Protein AF-A0A3Q7YPG0-F1 (afdb_monomer_lite)

pLDDT: mean 88.05, std 8.84, range [48.97, 96.81]

Sequence (215 aa):
DDCLDSYCMDADVFILVLNAESTVSRVERQFFKDVASKLSRPNLFILNNRWDKASSMEPEMEQKVKDQHMERCVNLLVDELGVYSTAQEAWERIYHVSALEALHIRNGHIKNPSAQTKERYQEFLRFENDFLNCLAVSALKTKFGPHLLSAQKILNQLKSTLISPFIEKVSRLIDENKERRANLNAEIEEWELEMQDEREDLQYCFEELTEMTQR

InterPro domains:
  IPR027094 Mitofusin family [PTHR10465] (4-211)
  IPR027417 P-loop containing nucleoside triphosphate hydrolase [G3DSA:3.40.50.300] (1-143)
  IPR027417 P-loop containing nucleoside triphosphate hydrolase [SSF52540] (5-105)
  IPR030381 Dynamin-type guanine nucleotide-binding (G) domain [PS51718] (1-165)

Foldseek 3Di:
DVCCVPPPPPDQEEEAEAALVDDDDPVSLVVLLVVLVVDPQHHYAYENEPLVVLVVDDPVSSVVSVVVNLVNQLCSCCVSRNNDPDSVVSSLRYFYAYPPLLVCVVVVVCVDDDPVSVVRNVSVVSNVVVVVVSSVVSCCCPPCVVVVVVVVVVVVCCCVPPVVVVVVVVVVVVVVVVVVVVVVVVVVVVVVVVVVVVVVVVVVVVVVVVVVVVD

Radius of gyration: 41.88 Å; chains: 1; bounding box: 76×60×127 Å

Structure (mmCIF, N/CA/C/O backbone):
data_AF-A0A3Q7YPG0-F1
#
_entry.id   AF-A0A3Q7YPG0-F1
#
loop_
_atom_site.group_PDB
_atom_site.id
_atom_site.type_symbol
_atom_site.label_atom_id
_atom_site.label_alt_id
_atom_site.label_comp_id
_atom_site.label_asym_id
_atom_site.label_entity_id
_atom_site.label_seq_id
_atom_site.pdbx_PDB_ins_code
_atom_site.Cartn_x
_atom_site.Cartn_y
_atom_site.Cartn_z
_atom_site.occupancy
_atom_site.B_iso_or_equiv
_atom_site.auth_seq_id
_atom_site.auth_comp_id
_atom_site.auth_asym_id
_atom_site.auth_atom_id
_atom_site.pdbx_PDB_model_num
ATOM 1 N N . ASP A 1 1 ? -1.726 -23.701 -16.038 1.00 50.59 1 ASP A N 1
ATOM 2 C CA . ASP A 1 1 ? -2.657 -23.225 -14.997 1.00 50.59 1 ASP A CA 1
ATOM 3 C C . ASP A 1 1 ? -2.150 -23.456 -13.573 1.00 50.59 1 ASP A C 1
ATOM 5 O O . ASP A 1 1 ? -2.204 -22.518 -12.792 1.00 50.59 1 ASP A O 1
ATOM 9 N N . ASP A 1 2 ? -1.516 -24.592 -13.256 1.00 60.25 2 ASP A N 1
ATOM 10 C CA . ASP A 1 2 ? -1.067 -24.919 -11.882 1.00 60.25 2 ASP A CA 1
ATOM 11 C C . ASP A 1 2 ? -0.054 -23.959 -11.221 1.00 60.25 2 ASP A C 1
ATOM 13 O O . ASP A 1 2 ? -0.033 -23.837 -9.998 1.00 60.25 2 ASP A O 1
ATOM 17 N N . CYS A 1 3 ? 0.793 -23.254 -11.980 1.00 60.88 3 CYS A N 1
ATOM 18 C CA . CYS A 1 3 ? 1.817 -22.369 -11.398 1.00 60.88 3 CYS A CA 1
ATOM 19 C C . CYS A 1 3 ? 1.203 -21.150 -10.683 1.00 60.88 3 CYS A C 1
ATOM 21 O O . CYS A 1 3 ? 1.677 -20.727 -9.631 1.00 60.88 3 CYS A O 1
ATOM 23 N N . LEU A 1 4 ? 0.120 -20.607 -11.241 1.00 65.75 4 LEU A N 1
ATOM 24 C CA . LEU A 1 4 ? -0.493 -19.374 -10.759 1.00 65.75 4 LEU A CA 1
ATOM 25 C C . LEU A 1 4 ? -1.276 -19.623 -9.462 1.00 65.75 4 LEU A C 1
ATOM 27 O O . LEU A 1 4 ? -1.145 -18.859 -8.508 1.00 65.75 4 LEU A O 1
ATOM 31 N N . ASP A 1 5 ? -1.993 -20.744 -9.388 1.00 66.38 5 ASP A N 1
ATOM 32 C CA . ASP A 1 5 ? -2.725 -21.132 -8.177 1.00 66.38 5 ASP A CA 1
ATOM 33 C C . ASP A 1 5 ? -1.789 -21.599 -7.050 1.00 66.38 5 ASP A C 1
ATOM 35 O O . ASP A 1 5 ? -2.097 -21.400 -5.878 1.00 66.38 5 ASP A O 1
ATOM 39 N N . SER A 1 6 ? -0.621 -22.156 -7.389 1.00 66.88 6 SER A N 1
ATOM 40 C CA . SER A 1 6 ? 0.325 -22.687 -6.395 1.00 66.88 6 SER A CA 1
ATOM 41 C C . SER A 1 6 ? 1.297 -21.646 -5.831 1.00 66.88 6 SER A C 1
ATOM 43 O O . SER A 1 6 ? 1.723 -21.779 -4.686 1.00 66.88 6 SER A O 1
ATOM 45 N N . TYR A 1 7 ? 1.687 -20.635 -6.618 1.00 68.50 7 TYR A N 1
ATOM 46 C CA . TYR A 1 7 ? 2.787 -19.729 -6.251 1.00 68.50 7 TYR A CA 1
ATOM 47 C C . TYR A 1 7 ? 2.441 -18.238 -6.301 1.00 68.50 7 TYR A C 1
ATOM 49 O O . TYR A 1 7 ? 3.205 -17.432 -5.773 1.00 68.50 7 TYR A O 1
ATOM 57 N N . CYS A 1 8 ? 1.328 -17.843 -6.929 1.00 72.62 8 CYS A N 1
ATOM 58 C CA . CYS A 1 8 ? 1.023 -16.426 -7.158 1.00 72.62 8 CYS A CA 1
ATOM 59 C C . CYS A 1 8 ? -0.124 -15.880 -6.298 1.00 72.62 8 CYS A C 1
ATOM 61 O O . CYS A 1 8 ? -0.262 -14.664 -6.214 1.00 72.62 8 CYS A O 1
ATOM 63 N N . MET A 1 9 ? -0.923 -16.730 -5.644 1.00 70.00 9 MET A N 1
ATOM 64 C CA . MET A 1 9 ? -2.081 -16.277 -4.855 1.00 70.00 9 MET A CA 1
ATOM 65 C C . MET A 1 9 ? -1.698 -15.471 -3.606 1.00 70.00 9 MET A C 1
ATOM 67 O O . MET A 1 9 ? -2.411 -14.539 -3.246 1.00 70.00 9 MET A O 1
ATOM 71 N N . ASP A 1 10 ? -0.552 -15.781 -2.998 1.00 73.25 10 ASP A N 1
ATOM 72 C CA . ASP A 1 10 ? -0.051 -15.096 -1.798 1.00 73.25 10 ASP A CA 1
ATOM 73 C C . ASP A 1 10 ? 0.976 -13.996 -2.119 1.00 73.25 10 ASP A C 1
ATOM 75 O O . ASP A 1 10 ? 1.611 -13.439 -1.220 1.00 73.25 10 ASP A O 1
ATOM 79 N N . ALA A 1 11 ? 1.188 -13.691 -3.403 1.00 81.69 11 ALA A N 1
ATOM 80 C CA . ALA A 1 11 ? 2.145 -12.673 -3.805 1.00 81.69 11 ALA A CA 1
ATOM 81 C C . ALA A 1 11 ? 1.579 -11.265 -3.555 1.00 81.69 11 ALA A C 1
ATOM 83 O O . ALA A 1 11 ? 0.587 -10.854 -4.154 1.00 81.69 11 ALA A O 1
ATOM 84 N N . ASP A 1 12 ? 2.256 -10.494 -2.702 1.00 80.25 12 ASP A N 1
ATOM 85 C CA . ASP A 1 12 ? 1.895 -9.100 -2.412 1.00 80.25 12 ASP A CA 1
ATOM 86 C C . ASP A 1 12 ? 2.222 -8.143 -3.580 1.00 80.25 12 ASP A C 1
ATOM 88 O O . ASP A 1 12 ? 1.594 -7.089 -3.729 1.00 80.25 12 ASP A O 1
ATOM 92 N N . VAL A 1 13 ? 3.233 -8.480 -4.392 1.00 88.38 13 VAL A N 1
ATOM 93 C CA . VAL A 1 13 ? 3.755 -7.641 -5.479 1.00 88.38 13 VAL A CA 1
ATOM 94 C C . VAL A 1 13 ? 4.183 -8.497 -6.671 1.00 88.38 13 VAL A C 1
ATOM 96 O O . VAL A 1 13 ? 4.863 -9.509 -6.510 1.00 88.38 13 VAL A O 1
ATOM 99 N N . PHE A 1 14 ? 3.848 -8.039 -7.874 1.00 89.94 14 PHE A N 1
ATOM 100 C CA . PHE A 1 14 ? 4.247 -8.620 -9.148 1.00 89.94 14 PHE A CA 1
ATOM 101 C C . PHE A 1 14 ? 5.193 -7.681 -9.896 1.00 89.94 14 PHE A C 1
ATOM 103 O O . PHE A 1 14 ? 5.006 -6.465 -9.905 1.00 89.94 14 PHE A O 1
ATOM 110 N N . ILE A 1 15 ? 6.202 -8.249 -10.556 1.00 92.50 15 ILE A N 1
ATOM 111 C CA . ILE A 1 15 ? 7.153 -7.498 -11.379 1.00 92.50 15 ILE A CA 1
ATOM 112 C C . ILE A 1 15 ? 7.186 -8.133 -12.768 1.00 92.50 15 ILE A C 1
ATOM 114 O O . ILE A 1 15 ? 7.580 -9.289 -12.920 1.00 92.50 15 ILE A O 1
ATOM 118 N N . LEU A 1 16 ? 6.790 -7.370 -13.784 1.00 92.25 16 LEU A N 1
ATOM 119 C CA . LEU A 1 16 ? 6.918 -7.735 -15.189 1.00 92.25 16 LEU A CA 1
ATOM 120 C C . LEU A 1 16 ? 8.242 -7.181 -15.727 1.00 92.25 16 LEU A C 1
ATOM 122 O O . LEU A 1 16 ? 8.405 -5.973 -15.892 1.00 92.25 16 LEU A O 1
ATOM 126 N N . VAL A 1 17 ? 9.194 -8.071 -16.001 1.00 93.12 17 VAL A N 1
ATOM 127 C CA . VAL A 1 17 ? 10.487 -7.704 -16.589 1.00 93.12 17 VAL A CA 1
ATOM 128 C C . VAL A 1 17 ? 10.400 -7.835 -18.102 1.00 93.12 17 VAL A C 1
ATOM 130 O O . VAL A 1 17 ? 10.305 -8.937 -18.631 1.00 93.12 17 VAL A O 1
ATOM 133 N N . LEU A 1 18 ? 10.461 -6.702 -18.791 1.00 91.19 18 LEU A N 1
ATOM 134 C CA . LEU A 1 18 ? 10.449 -6.610 -20.244 1.00 91.19 18 LEU A CA 1
ATOM 135 C C . LEU A 1 18 ? 11.858 -6.381 -20.770 1.00 91.19 18 LEU A C 1
ATOM 137 O O . LEU A 1 18 ? 12.686 -5.737 -20.128 1.00 91.19 18 LEU A O 1
ATOM 141 N N . ASN A 1 19 ? 12.131 -6.871 -21.972 1.00 89.69 19 ASN A N 1
ATOM 142 C CA . ASN A 1 19 ? 13.326 -6.471 -22.698 1.00 89.69 19 ASN A CA 1
ATOM 143 C C . ASN A 1 19 ? 13.030 -5.179 -23.469 1.00 89.69 19 ASN A C 1
ATOM 145 O O . ASN A 1 19 ? 12.224 -5.204 -24.395 1.00 89.69 19 ASN A O 1
ATOM 149 N N . ALA A 1 20 ? 13.708 -4.087 -23.116 1.00 86.50 20 ALA A N 1
ATOM 150 C CA . ALA A 1 20 ? 13.553 -2.772 -23.735 1.00 86.50 20 ALA A CA 1
ATOM 151 C C . ALA A 1 20 ? 13.876 -2.742 -25.237 1.00 86.50 20 ALA A C 1
ATOM 153 O O . ALA A 1 20 ? 13.405 -1.862 -25.943 1.00 86.50 20 ALA A O 1
ATOM 154 N N . GLU A 1 21 ? 14.637 -3.712 -25.752 1.00 82.69 21 GLU A N 1
ATOM 155 C CA . GLU A 1 21 ? 14.885 -3.851 -27.196 1.00 82.69 21 GLU A CA 1
ATOM 156 C C . GLU A 1 21 ? 13.684 -4.464 -27.950 1.00 82.69 21 GLU A C 1
ATOM 158 O O . GLU A 1 21 ? 13.723 -4.619 -29.169 1.00 82.69 21 GLU A O 1
ATOM 163 N N . SER A 1 22 ? 12.626 -4.871 -27.241 1.00 80.31 22 SER A N 1
ATOM 164 C CA . SER A 1 22 ? 11.489 -5.608 -27.796 1.00 80.31 22 SER A CA 1
ATOM 165 C C . SER A 1 22 ? 10.155 -5.151 -27.210 1.00 80.31 22 SER A C 1
ATOM 167 O O . SER A 1 22 ? 10.075 -4.560 -26.138 1.00 80.31 22 SER A O 1
ATOM 169 N N . THR A 1 23 ? 9.065 -5.446 -27.907 1.00 76.00 23 THR A N 1
ATOM 170 C CA . THR A 1 23 ? 7.714 -5.170 -27.406 1.00 76.00 23 THR A CA 1
ATOM 171 C C . THR A 1 23 ? 7.187 -6.322 -26.559 1.00 76.00 23 THR A C 1
ATOM 173 O O . THR A 1 23 ? 7.502 -7.475 -26.852 1.00 76.00 23 THR A O 1
ATOM 176 N N . VAL A 1 24 ? 6.305 -6.024 -25.599 1.00 78.94 24 VAL A N 1
ATOM 177 C CA . VAL A 1 24 ? 5.642 -7.030 -24.748 1.00 78.94 24 VAL A CA 1
ATOM 178 C C . VAL A 1 24 ? 5.037 -8.142 -25.600 1.00 78.94 24 VAL A C 1
ATOM 180 O O . VAL A 1 24 ? 4.263 -7.880 -26.529 1.00 78.94 24 VAL A O 1
ATOM 183 N N . SER A 1 25 ? 5.358 -9.393 -25.294 1.00 83.19 25 SER A N 1
ATOM 184 C CA . SER A 1 25 ? 4.818 -10.532 -26.028 1.00 83.19 25 SER A CA 1
ATOM 185 C C . SER A 1 25 ? 3.329 -10.735 -25.727 1.00 83.19 25 SER A C 1
ATOM 187 O O . SER A 1 25 ? 2.765 -10.231 -24.752 1.00 83.19 25 SER A O 1
ATOM 189 N N . ARG A 1 26 ? 2.643 -11.491 -26.588 1.00 82.00 26 ARG A N 1
ATOM 190 C CA . ARG A 1 26 ? 1.243 -11.872 -26.347 1.00 82.00 26 ARG A CA 1
ATOM 191 C C . ARG A 1 26 ? 1.103 -12.815 -25.145 1.00 82.00 26 ARG A C 1
ATOM 193 O O . ARG A 1 26 ? 0.086 -12.770 -24.465 1.00 82.00 26 ARG A O 1
ATOM 200 N N . VAL A 1 27 ? 2.118 -13.642 -24.890 1.00 82.69 27 VAL A N 1
ATOM 201 C CA . VAL A 1 27 ? 2.120 -14.627 -23.798 1.00 82.69 27 VAL A CA 1
ATOM 202 C C . VAL A 1 27 ? 2.201 -13.927 -22.443 1.00 82.69 27 VAL A C 1
ATOM 204 O O . VAL A 1 27 ? 1.380 -14.200 -21.575 1.00 82.69 27 VAL A O 1
ATOM 207 N N . GLU A 1 28 ? 3.120 -12.969 -22.292 1.00 82.50 28 GLU A N 1
ATOM 208 C CA . GLU A 1 28 ? 3.242 -12.162 -21.067 1.00 82.50 28 GLU A CA 1
ATOM 209 C C . GLU A 1 28 ? 1.947 -11.394 -20.787 1.00 82.50 28 GLU A C 1
ATOM 211 O O . GLU A 1 28 ? 1.444 -11.412 -19.666 1.00 82.50 28 GLU A O 1
ATOM 216 N N . ARG A 1 29 ? 1.348 -10.787 -21.822 1.00 84.25 29 ARG A N 1
ATOM 217 C CA . ARG A 1 29 ? 0.059 -10.094 -21.688 1.00 84.25 29 ARG A CA 1
ATOM 218 C C . ARG A 1 29 ? -1.057 -11.009 -21.208 1.00 84.25 29 ARG A C 1
ATOM 220 O O . ARG A 1 29 ? -1.833 -10.602 -20.350 1.00 84.25 29 ARG A O 1
ATOM 227 N N . GLN A 1 30 ? -1.148 -12.222 -21.749 1.00 84.69 30 GLN A N 1
ATOM 228 C CA . GLN A 1 30 ? -2.188 -13.162 -21.340 1.00 84.69 30 GLN A CA 1
ATOM 229 C C . GLN A 1 30 ? -2.006 -13.599 -19.884 1.00 84.69 30 GLN A C 1
ATOM 231 O O . GLN A 1 30 ? -2.969 -13.568 -19.127 1.00 84.69 30 GLN A O 1
ATOM 236 N N . PHE A 1 31 ? -0.774 -13.901 -19.468 1.00 85.19 31 PHE A N 1
ATOM 237 C CA . PHE A 1 31 ? -0.485 -14.281 -18.085 1.00 85.19 31 PHE A CA 1
ATOM 238 C C . PHE A 1 31 ? -0.952 -13.214 -17.085 1.00 85.19 31 PHE A C 1
ATOM 240 O O . PHE A 1 31 ? -1.638 -13.527 -16.115 1.00 85.19 31 PHE A O 1
ATOM 247 N N . PHE A 1 32 ? -0.641 -11.938 -17.334 1.00 85.81 32 PHE A N 1
ATOM 248 C CA . PHE A 1 32 ? -1.054 -10.862 -16.430 1.00 85.81 32 PHE A CA 1
ATOM 249 C C . PHE A 1 32 ? -2.556 -10.562 -16.480 1.00 85.81 32 PHE A C 1
ATOM 251 O O . PHE A 1 32 ? -3.103 -10.134 -15.464 1.00 85.81 32 PHE A O 1
ATOM 258 N N . LYS A 1 33 ? -3.245 -10.841 -17.596 1.00 86.00 33 LYS A N 1
ATOM 259 C CA . LYS A 1 33 ? -4.719 -10.805 -17.647 1.00 86.00 33 LYS A CA 1
ATOM 260 C C . LYS A 1 33 ? -5.326 -11.858 -16.732 1.00 86.00 33 LYS A C 1
ATOM 262 O O . LYS A 1 33 ? -6.252 -11.554 -15.984 1.00 86.00 33 LYS A O 1
ATOM 267 N N . ASP A 1 34 ? -4.762 -13.060 -16.729 1.00 85.06 34 ASP A N 1
ATOM 268 C CA . ASP A 1 34 ? -5.228 -14.135 -15.858 1.00 85.06 34 ASP A CA 1
ATOM 269 C C . ASP A 1 34 ? -4.974 -13.782 -14.378 1.00 85.06 34 ASP A C 1
ATOM 271 O O . ASP A 1 34 ? -5.874 -13.932 -13.549 1.00 85.06 34 ASP A O 1
ATOM 275 N N . VAL A 1 35 ? -3.809 -13.204 -14.046 1.00 84.69 35 VAL A N 1
ATOM 276 C CA . VAL A 1 35 ? -3.505 -12.689 -12.692 1.00 84.69 35 VAL A CA 1
ATOM 277 C C . VAL A 1 35 ? -4.492 -11.594 -12.272 1.00 84.69 35 VAL A C 1
ATOM 279 O O . VAL A 1 35 ? -5.073 -11.681 -11.191 1.00 84.69 35 VAL A O 1
ATOM 282 N N . ALA A 1 36 ? -4.718 -10.585 -13.117 1.00 84.44 36 ALA A N 1
ATOM 283 C CA . ALA A 1 36 ? -5.629 -9.477 -12.825 1.00 84.44 36 ALA A CA 1
ATOM 284 C C . ALA A 1 36 ? -7.098 -9.924 -12.714 1.00 84.44 36 ALA A C 1
ATOM 286 O O . ALA A 1 36 ? -7.885 -9.289 -12.017 1.00 84.44 36 ALA A O 1
ATOM 287 N N . SER A 1 37 ? -7.472 -11.035 -13.359 1.00 84.06 37 SER A N 1
ATOM 288 C CA . SER A 1 37 ? -8.812 -11.618 -13.225 1.00 84.06 37 SER A CA 1
ATOM 289 C C . SER A 1 37 ? -9.033 -12.330 -11.885 1.00 84.06 37 SER A C 1
ATOM 291 O O . SER A 1 37 ? -10.155 -12.351 -11.379 1.00 84.06 37 SER A O 1
ATOM 293 N N . LYS A 1 38 ? -7.973 -12.907 -11.301 1.00 82.69 38 LYS A N 1
ATOM 294 C CA . LYS A 1 38 ? -8.041 -13.662 -10.040 1.00 82.69 38 LYS A CA 1
ATOM 295 C C . LYS A 1 38 ? -7.760 -12.799 -8.812 1.00 82.69 38 LYS A C 1
ATOM 297 O O . LYS A 1 38 ? -8.323 -13.055 -7.749 1.00 82.69 38 LYS A O 1
ATOM 302 N N . LEU A 1 39 ? -6.911 -11.782 -8.943 1.00 78.62 39 LEU A N 1
ATOM 303 C CA . LEU A 1 39 ? -6.554 -10.866 -7.864 1.00 78.62 39 LEU A CA 1
ATOM 304 C C . LEU A 1 39 ? -7.148 -9.484 -8.136 1.00 78.62 39 LEU A C 1
ATOM 306 O O . LEU A 1 39 ? -6.892 -8.868 -9.165 1.00 78.62 39 LEU A O 1
ATOM 310 N N . SER A 1 40 ? -7.917 -8.961 -7.182 1.00 71.62 40 SER A N 1
ATOM 311 C CA . SER A 1 40 ? -8.463 -7.607 -7.285 1.00 71.62 40 SER A CA 1
ATOM 312 C C . SER A 1 40 ? -7.357 -6.574 -7.047 1.00 71.62 40 SER A C 1
ATOM 314 O O . SER A 1 40 ? -6.970 -6.347 -5.901 1.00 71.62 40 SER A O 1
ATOM 316 N N . ARG A 1 41 ? -6.911 -5.904 -8.119 1.00 76.31 41 ARG A N 1
ATOM 317 C CA . ARG A 1 41 ? -5.888 -4.833 -8.120 1.00 76.31 41 ARG A CA 1
ATOM 318 C C . ARG A 1 41 ? -4.530 -5.264 -7.529 1.00 76.31 41 ARG A C 1
ATOM 320 O O . ARG A 1 41 ? -4.108 -4.711 -6.512 1.00 76.31 41 ARG A O 1
ATOM 327 N N . PRO A 1 42 ? -3.831 -6.234 -8.147 1.00 84.75 42 PRO A N 1
ATOM 328 C CA . PRO A 1 42 ? -2.469 -6.591 -7.760 1.00 84.75 42 PRO A CA 1
ATOM 329 C C . PRO A 1 42 ? -1.512 -5.399 -7.906 1.00 84.75 42 PRO A C 1
ATOM 331 O O . PRO A 1 42 ? -1.614 -4.618 -8.854 1.00 84.75 42 PRO A O 1
ATOM 334 N N . ASN A 1 43 ? -0.541 -5.287 -6.996 1.00 88.25 43 ASN A N 1
ATOM 335 C CA . ASN A 1 43 ? 0.551 -4.323 -7.135 1.00 88.25 43 ASN A CA 1
ATOM 336 C C . ASN A 1 43 ? 1.492 -4.801 -8.248 1.00 88.25 43 ASN A C 1
ATOM 338 O O . ASN A 1 43 ? 2.237 -5.757 -8.036 1.00 88.25 43 ASN A O 1
ATOM 342 N N . LEU A 1 44 ? 1.457 -4.165 -9.420 1.00 91.62 44 LEU A N 1
ATOM 343 C CA . LEU A 1 44 ? 2.224 -4.582 -10.595 1.00 91.62 44 LEU A CA 1
ATOM 344 C C . LEU A 1 44 ? 3.222 -3.502 -11.019 1.00 91.62 44 LEU A C 1
ATOM 346 O O . LEU A 1 44 ? 2.840 -2.389 -11.364 1.00 91.62 44 LEU A O 1
ATOM 350 N N . PHE A 1 45 ? 4.500 -3.860 -11.052 1.00 94.62 45 PHE A N 1
ATOM 351 C CA . PHE A 1 45 ? 5.573 -3.013 -11.566 1.00 94.62 45 PHE A CA 1
ATOM 352 C C . PHE A 1 45 ? 6.063 -3.508 -12.923 1.00 94.62 45 PHE A C 1
ATOM 354 O O . PHE A 1 45 ? 6.113 -4.716 -13.161 1.00 94.62 45 PHE A O 1
ATOM 361 N N . ILE A 1 46 ? 6.477 -2.587 -13.794 1.00 94.56 46 ILE A N 1
ATOM 362 C CA . ILE A 1 46 ? 7.086 -2.913 -15.086 1.00 94.56 46 ILE A CA 1
ATOM 363 C C . ILE A 1 46 ? 8.535 -2.433 -15.101 1.00 94.56 46 ILE A C 1
ATOM 365 O O . ILE A 1 46 ? 8.816 -1.254 -14.896 1.00 94.56 46 ILE A O 1
ATOM 369 N N . LEU A 1 47 ? 9.455 -3.350 -15.396 1.00 95.75 47 LEU A N 1
ATOM 370 C CA . LEU A 1 47 ? 10.867 -3.053 -15.610 1.00 95.75 47 LEU A CA 1
ATOM 371 C C . LEU A 1 47 ? 11.214 -3.255 -17.081 1.00 95.75 47 LEU A C 1
ATOM 373 O O . LEU A 1 47 ? 11.392 -4.388 -17.524 1.00 95.75 47 LEU A O 1
ATOM 377 N N . ASN A 1 48 ? 11.372 -2.165 -17.827 1.00 93.88 48 ASN A N 1
ATOM 378 C CA . ASN A 1 48 ? 11.993 -2.184 -19.149 1.00 93.88 48 ASN A CA 1
ATOM 379 C C . ASN A 1 48 ? 13.508 -2.350 -18.964 1.00 93.88 48 ASN A C 1
ATOM 381 O O . ASN A 1 48 ? 14.250 -1.377 -18.823 1.00 93.88 48 ASN A O 1
ATOM 385 N N . ASN A 1 49 ? 13.954 -3.601 -18.883 1.00 93.88 49 ASN A N 1
ATOM 386 C CA . ASN A 1 49 ? 15.341 -3.976 -18.645 1.00 93.88 49 ASN A CA 1
ATOM 387 C C . ASN A 1 49 ? 16.171 -3.929 -19.937 1.00 93.88 49 ASN A C 1
ATOM 389 O O . ASN A 1 49 ? 15.632 -4.004 -21.039 1.00 93.88 49 ASN A O 1
ATOM 393 N N . ARG A 1 50 ? 17.502 -3.897 -19.797 1.00 91.62 50 ARG A N 1
ATOM 394 C CA . ARG A 1 50 ? 18.479 -3.712 -20.889 1.00 91.62 50 ARG A CA 1
ATOM 395 C C . ARG A 1 50 ? 18.415 -2.321 -21.521 1.00 91.62 50 ARG A C 1
ATOM 397 O O . ARG A 1 50 ? 18.749 -2.150 -22.694 1.00 91.62 50 ARG A O 1
ATOM 404 N N . TRP A 1 51 ? 18.010 -1.318 -20.736 1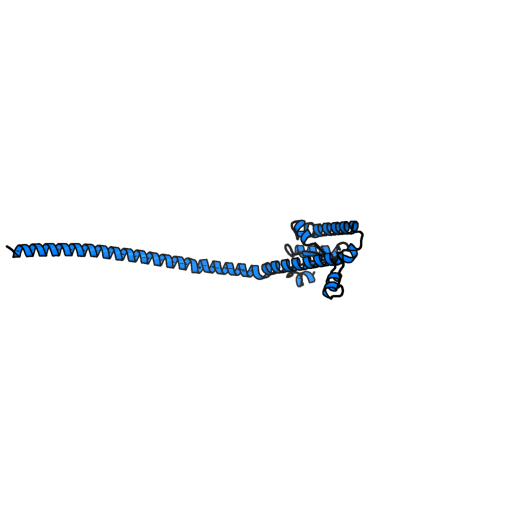.00 90.38 51 TRP A N 1
ATOM 405 C CA . TRP A 1 51 ? 17.966 0.067 -21.206 1.00 90.38 51 TRP A CA 1
ATOM 406 C C . TRP A 1 51 ? 19.349 0.591 -21.613 1.00 90.38 51 TRP A C 1
ATOM 408 O O . TRP A 1 51 ? 19.429 1.448 -22.479 1.00 90.38 51 TRP A O 1
ATOM 418 N N . ASP A 1 52 ? 20.440 0.020 -21.089 1.00 87.44 52 ASP A N 1
ATOM 419 C CA . ASP A 1 52 ? 21.816 0.325 -21.505 1.00 87.44 52 ASP A CA 1
ATOM 420 C C . ASP A 1 52 ? 22.048 0.161 -23.016 1.00 87.44 52 ASP A C 1
ATOM 422 O O . ASP A 1 52 ? 22.808 0.930 -23.605 1.00 87.44 52 ASP A O 1
ATOM 426 N N . LYS A 1 53 ? 21.351 -0.786 -23.657 1.00 84.00 53 LYS A N 1
ATOM 427 C CA . LYS A 1 53 ? 21.430 -1.022 -25.105 1.00 84.00 53 LYS A CA 1
ATOM 428 C C . LYS A 1 53 ? 20.482 -0.153 -25.919 1.00 84.00 53 LYS A C 1
ATOM 430 O O . LYS A 1 53 ? 20.819 0.252 -27.023 1.00 84.00 53 LYS A O 1
ATOM 435 N N . ALA A 1 54 ? 19.306 0.149 -25.378 1.00 78.00 54 ALA A N 1
ATOM 436 C CA . ALA A 1 54 ? 18.362 1.058 -26.024 1.00 78.00 54 ALA A CA 1
ATOM 437 C C . ALA A 1 54 ? 18.864 2.516 -25.976 1.00 78.00 54 ALA A C 1
ATOM 439 O O . ALA A 1 54 ? 18.701 3.262 -26.938 1.00 78.00 54 ALA A O 1
ATOM 440 N N . SER A 1 55 ? 19.556 2.897 -24.897 1.00 75.56 55 SER A N 1
ATOM 441 C CA . SER A 1 55 ? 20.115 4.240 -24.692 1.00 75.56 55 SER A CA 1
ATOM 442 C C . SER A 1 55 ? 21.388 4.533 -25.489 1.00 75.56 55 SER A C 1
ATOM 444 O O . SER A 1 55 ? 21.915 5.635 -25.418 1.00 75.56 55 SER A O 1
ATOM 446 N N . SER A 1 56 ? 21.936 3.562 -26.232 1.00 69.12 56 SER A N 1
ATOM 447 C CA . SER A 1 56 ? 23.116 3.809 -27.077 1.00 69.12 56 SER A CA 1
ATOM 448 C C . SER A 1 56 ? 22.777 4.488 -28.413 1.00 69.12 56 SER A C 1
ATOM 450 O O . SER A 1 56 ? 23.657 4.645 -29.256 1.00 69.12 56 SER A O 1
ATOM 452 N N . MET A 1 57 ? 21.506 4.838 -28.635 1.00 68.50 57 MET A N 1
ATOM 453 C CA . MET A 1 57 ? 21.025 5.575 -29.807 1.00 68.50 57 MET A CA 1
ATOM 454 C C . MET A 1 57 ? 21.212 7.093 -29.634 1.00 68.50 57 MET A C 1
ATOM 456 O O . MET A 1 57 ? 21.598 7.569 -28.569 1.00 68.50 57 MET A O 1
ATOM 460 N N . GLU A 1 58 ? 20.944 7.876 -30.684 1.00 76.81 58 GLU A N 1
ATOM 461 C CA . GLU A 1 58 ? 20.951 9.341 -30.574 1.00 76.81 58 GLU A CA 1
ATOM 462 C C . GLU A 1 58 ? 19.927 9.830 -29.526 1.00 76.81 58 GLU A C 1
ATOM 464 O O . GLU A 1 58 ? 18.835 9.257 -29.453 1.00 76.81 58 GLU A O 1
ATOM 469 N N . PRO A 1 59 ? 20.209 10.911 -28.767 1.00 77.00 59 PRO A N 1
ATOM 470 C CA . PRO A 1 59 ? 19.350 11.364 -27.664 1.00 77.00 59 PRO A CA 1
ATOM 471 C C . PRO A 1 59 ? 17.884 11.610 -28.057 1.00 77.00 59 PRO A C 1
ATOM 473 O O . PRO A 1 59 ? 16.968 11.291 -27.302 1.00 77.00 59 PRO A O 1
ATOM 476 N N . GLU A 1 60 ? 17.638 12.135 -29.264 1.00 78.56 60 GLU A N 1
ATOM 477 C CA . GLU A 1 60 ? 16.274 12.343 -29.770 1.00 78.56 60 GLU A CA 1
ATOM 478 C C . GLU A 1 60 ? 15.541 11.031 -30.085 1.00 78.56 60 GLU A C 1
ATOM 480 O O . GLU A 1 60 ? 14.318 10.950 -29.947 1.00 78.56 60 GLU A O 1
ATOM 485 N N . MET A 1 61 ? 16.266 9.996 -30.519 1.00 79.44 61 MET A N 1
ATOM 486 C CA . MET A 1 61 ? 15.686 8.674 -30.757 1.00 79.44 61 MET A CA 1
ATOM 487 C C . MET A 1 61 ? 15.454 7.931 -29.442 1.00 79.44 61 MET A C 1
ATOM 489 O O . MET A 1 61 ? 14.406 7.307 -29.295 1.00 79.44 61 MET A O 1
ATOM 493 N N . GLU A 1 62 ? 16.371 8.046 -28.476 1.00 81.50 62 GLU A N 1
ATOM 494 C CA . GLU A 1 62 ? 16.211 7.459 -27.141 1.00 81.50 62 GLU A CA 1
ATOM 495 C C . GLU A 1 62 ? 14.925 7.958 -26.474 1.00 81.50 62 GLU A C 1
ATOM 497 O O . GLU A 1 62 ? 14.112 7.151 -26.016 1.00 81.50 62 GLU A O 1
ATOM 502 N N . GLN A 1 63 ? 14.699 9.276 -26.480 1.00 84.62 63 GLN A N 1
ATOM 503 C CA . GLN A 1 63 ? 13.504 9.858 -25.873 1.00 84.62 63 GLN A CA 1
ATOM 504 C C . GLN A 1 63 ? 12.221 9.356 -26.554 1.00 84.62 63 GLN A C 1
ATOM 506 O O . GLN A 1 63 ? 11.289 8.936 -25.875 1.00 84.62 63 GLN A O 1
ATOM 511 N N . LYS A 1 64 ? 12.193 9.294 -27.893 1.00 85.44 64 LYS A N 1
ATOM 512 C CA . LYS A 1 64 ? 11.037 8.761 -28.639 1.00 85.44 64 LYS A CA 1
ATOM 513 C C . LYS A 1 64 ? 10.755 7.292 -28.326 1.00 85.44 64 LYS A C 1
ATOM 515 O O . LYS A 1 64 ? 9.592 6.908 -28.213 1.00 85.44 64 LYS A O 1
ATOM 520 N N . VAL A 1 65 ? 11.792 6.461 -28.210 1.00 85.44 65 VAL A N 1
ATOM 521 C CA . VAL A 1 65 ? 11.638 5.044 -27.845 1.00 85.44 65 VAL A CA 1
ATOM 522 C C . VAL A 1 65 ? 11.094 4.939 -26.422 1.00 85.44 65 VAL A C 1
ATOM 524 O O . VAL A 1 65 ? 10.136 4.204 -26.189 1.00 85.44 65 VAL A O 1
ATOM 527 N N . LYS A 1 66 ? 11.634 5.723 -25.484 1.00 87.62 66 LYS A N 1
ATOM 528 C CA . LYS A 1 66 ? 11.165 5.767 -24.095 1.00 87.62 66 LYS A CA 1
ATOM 529 C C . LYS A 1 66 ? 9.688 6.143 -24.004 1.00 87.62 66 LYS A C 1
ATOM 531 O O . LYS A 1 66 ? 8.931 5.449 -23.329 1.00 87.62 66 LYS A O 1
ATOM 536 N N . ASP A 1 67 ? 9.270 7.180 -24.724 1.00 89.31 67 ASP A N 1
ATOM 537 C CA . ASP A 1 67 ? 7.881 7.642 -24.732 1.00 89.31 67 ASP A CA 1
ATOM 538 C C . ASP A 1 67 ? 6.938 6.573 -25.306 1.00 89.31 67 ASP A C 1
ATOM 540 O O . ASP A 1 67 ? 5.894 6.293 -24.718 1.00 89.31 67 ASP A O 1
ATOM 544 N N . GLN A 1 68 ? 7.339 5.881 -26.381 1.00 88.50 68 GLN A N 1
ATOM 545 C CA . GLN A 1 68 ? 6.559 4.769 -26.940 1.00 88.50 68 GLN A CA 1
ATOM 546 C C . GLN A 1 68 ? 6.441 3.579 -25.981 1.00 88.50 68 GLN A C 1
ATOM 548 O O . GLN A 1 68 ? 5.373 2.970 -25.877 1.00 88.50 68 GLN A O 1
ATOM 553 N N . HIS A 1 69 ? 7.531 3.201 -25.307 1.00 88.69 69 HIS A N 1
ATOM 554 C CA . HIS A 1 69 ? 7.493 2.136 -24.305 1.00 88.69 69 HIS A CA 1
ATOM 555 C C . HIS A 1 69 ? 6.598 2.525 -23.132 1.00 88.69 69 HIS A C 1
ATOM 557 O O . HIS A 1 69 ? 5.789 1.706 -22.696 1.00 88.69 69 HIS A O 1
ATOM 563 N N . MET A 1 70 ? 6.702 3.770 -22.668 1.00 91.25 70 MET A N 1
ATOM 564 C CA . MET A 1 70 ? 5.888 4.297 -21.583 1.00 91.25 70 MET A CA 1
ATOM 565 C C . MET A 1 70 ? 4.400 4.271 -21.937 1.00 91.25 70 MET A C 1
ATOM 567 O O . MET A 1 70 ? 3.622 3.671 -21.204 1.00 91.25 70 MET A O 1
ATOM 571 N N . GLU A 1 71 ? 4.007 4.828 -23.084 1.00 92.00 71 GLU A N 1
ATOM 572 C CA . GLU A 1 71 ? 2.612 4.852 -23.541 1.00 92.00 71 GLU A CA 1
ATOM 573 C C . GLU A 1 71 ? 2.026 3.436 -23.638 1.00 92.00 71 GLU A C 1
ATOM 575 O O . GLU A 1 71 ? 0.957 3.151 -23.099 1.00 92.00 71 GLU A O 1
ATOM 580 N N . ARG A 1 72 ? 2.762 2.501 -24.249 1.00 90.06 72 ARG A N 1
ATOM 581 C CA . ARG A 1 72 ? 2.319 1.103 -24.366 1.00 90.06 72 ARG A CA 1
ATOM 582 C C . ARG A 1 72 ? 2.167 0.419 -23.011 1.00 90.06 72 ARG A C 1
ATOM 584 O O . ARG A 1 72 ? 1.228 -0.351 -22.828 1.00 90.06 72 ARG A O 1
ATOM 591 N N . CYS A 1 73 ? 3.089 0.665 -22.083 1.00 92.00 73 CYS A N 1
ATOM 592 C CA . CYS A 1 73 ? 3.035 0.082 -20.745 1.00 92.00 73 CYS A CA 1
ATOM 593 C C . CYS A 1 73 ? 1.892 0.682 -19.918 1.00 92.00 73 CYS A C 1
ATOM 595 O O . CYS A 1 73 ? 1.201 -0.059 -19.224 1.00 92.00 73 CYS A O 1
ATOM 597 N N . VAL A 1 74 ? 1.642 1.989 -20.031 1.00 93.44 74 VAL A N 1
ATOM 598 C CA . VAL A 1 74 ? 0.499 2.651 -19.387 1.00 93.44 74 VAL A CA 1
ATOM 599 C C . VAL A 1 74 ? -0.817 2.087 -19.922 1.00 93.44 74 VAL A C 1
ATOM 601 O O . VAL A 1 74 ? -1.656 1.678 -19.123 1.00 93.44 74 VAL A O 1
ATOM 604 N N . ASN A 1 75 ? -0.968 1.963 -21.245 1.00 91.81 75 ASN A N 1
ATOM 605 C CA . ASN A 1 75 ? -2.167 1.374 -21.854 1.00 91.81 75 ASN A CA 1
ATOM 606 C C . ASN A 1 75 ? -2.363 -0.088 -21.417 1.00 91.81 75 ASN A C 1
ATOM 608 O O . ASN A 1 75 ? -3.479 -0.512 -21.129 1.00 91.81 75 ASN A O 1
ATOM 612 N N . LEU A 1 76 ? -1.278 -0.864 -21.297 1.00 90.25 76 LEU A N 1
ATOM 613 C CA . LEU A 1 76 ? -1.345 -2.224 -20.761 1.00 90.25 76 LEU A CA 1
ATOM 614 C C . LEU A 1 76 ? -1.861 -2.236 -19.311 1.00 90.25 76 LEU A C 1
ATOM 616 O O . LEU A 1 76 ? -2.735 -3.028 -18.971 1.00 90.25 76 LEU A O 1
ATOM 620 N N . LEU A 1 77 ? -1.327 -1.371 -18.450 1.00 91.50 77 LEU A N 1
ATOM 621 C CA . LEU A 1 77 ? -1.661 -1.333 -17.026 1.00 91.50 77 LEU A CA 1
ATOM 622 C C . LEU A 1 77 ? -3.075 -0.801 -16.740 1.00 91.50 77 LEU A C 1
ATOM 624 O O . LEU A 1 77 ? -3.744 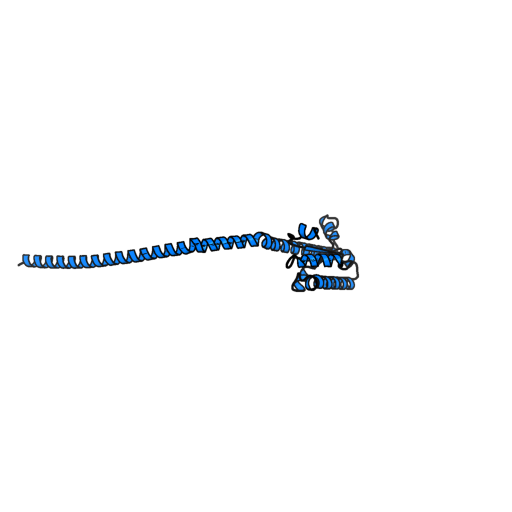-1.305 -15.834 1.00 91.50 77 LEU A O 1
ATOM 628 N N . VAL A 1 78 ? -3.521 0.204 -17.492 1.00 92.06 78 VAL A N 1
ATOM 629 C CA . VAL A 1 78 ? -4.813 0.873 -17.284 1.00 92.06 78 VAL A CA 1
ATOM 630 C C . VAL A 1 78 ? -5.911 0.211 -18.111 1.00 92.06 78 VAL A C 1
ATOM 632 O O . VAL A 1 78 ? -6.879 -0.285 -17.541 1.00 92.06 78 VAL A O 1
ATOM 635 N N . ASP A 1 79 ? -5.753 0.148 -19.434 1.00 89.25 79 ASP A N 1
ATOM 636 C CA . ASP A 1 79 ? -6.838 -0.257 -20.335 1.00 89.25 79 ASP A CA 1
ATOM 637 C C . ASP A 1 79 ? -6.940 -1.777 -20.485 1.00 89.25 79 ASP A C 1
ATOM 639 O O . ASP A 1 79 ? -8.037 -2.333 -20.500 1.00 89.25 79 ASP A O 1
ATOM 643 N N . GLU A 1 80 ? -5.806 -2.475 -20.613 1.00 88.50 80 GLU A N 1
ATOM 644 C CA . GLU A 1 80 ? -5.827 -3.925 -20.839 1.00 88.50 80 GLU A CA 1
ATOM 645 C C . GLU A 1 80 ? -5.973 -4.741 -19.547 1.00 88.50 80 GLU A C 1
ATOM 647 O O . GLU A 1 80 ? -6.656 -5.767 -19.557 1.00 88.50 80 GLU A O 1
ATOM 652 N N . LEU A 1 81 ? -5.286 -4.341 -18.472 1.00 87.88 81 LEU A N 1
ATOM 653 C CA . LEU A 1 81 ? -5.246 -5.075 -17.202 1.00 87.88 81 LEU A CA 1
ATOM 654 C C . LEU A 1 81 ? -6.151 -4.473 -16.121 1.00 87.88 81 LEU A C 1
ATOM 656 O O . LEU A 1 81 ? -6.537 -5.193 -15.203 1.00 87.88 81 LEU A O 1
ATOM 660 N N . GLY A 1 82 ? -6.471 -3.175 -16.188 1.00 87.31 82 GLY A N 1
ATOM 661 C CA . GLY A 1 82 ? -7.315 -2.506 -15.191 1.00 87.31 82 GLY A CA 1
ATOM 662 C C . GLY A 1 82 ? -6.735 -2.487 -13.772 1.00 87.31 82 GLY A C 1
ATOM 663 O O . GLY A 1 82 ? -7.483 -2.352 -12.802 1.00 87.31 82 GLY A O 1
ATOM 664 N N . VAL A 1 83 ? -5.416 -2.656 -13.620 1.00 88.56 83 VAL A N 1
ATOM 665 C CA . VAL A 1 83 ? -4.759 -2.730 -12.301 1.00 88.56 83 VAL A CA 1
ATOM 666 C C . VAL A 1 83 ? -4.611 -1.353 -11.650 1.00 88.56 83 VAL A C 1
ATOM 668 O O . VAL A 1 83 ? -4.731 -1.228 -10.426 1.00 88.56 83 VAL A O 1
ATOM 671 N N . TYR A 1 84 ? -4.435 -0.312 -12.466 1.00 89.56 84 TYR A N 1
ATOM 672 C CA . TYR A 1 84 ? -4.372 1.086 -12.038 1.00 89.56 84 TYR A CA 1
ATOM 673 C C . TYR A 1 84 ? -5.555 1.879 -12.590 1.00 89.56 84 TYR A C 1
ATOM 675 O O . TYR A 1 84 ? -6.027 1.621 -13.693 1.00 89.56 84 TYR A O 1
ATOM 683 N N . SER A 1 85 ? -6.051 2.841 -11.806 1.00 87.31 85 SER A N 1
ATOM 684 C CA . SER A 1 85 ? -7.241 3.621 -12.180 1.00 87.31 85 SER A CA 1
ATOM 685 C C . SER A 1 85 ? -6.902 4.862 -12.996 1.00 87.31 85 SER A C 1
ATOM 687 O O . SER A 1 85 ? -7.765 5.388 -13.693 1.00 87.31 85 SER A O 1
ATOM 689 N N . THR A 1 86 ? -5.665 5.350 -12.895 1.00 90.75 86 THR A N 1
ATOM 690 C CA . THR A 1 86 ? -5.208 6.531 -13.625 1.00 90.75 86 THR A CA 1
ATOM 691 C C . THR A 1 86 ? -3.895 6.248 -14.341 1.00 90.75 86 THR A C 1
ATOM 693 O O . THR A 1 86 ? -3.060 5.473 -13.871 1.00 90.75 86 THR A O 1
ATOM 696 N N . ALA A 1 87 ? -3.690 6.925 -15.471 1.00 91.12 87 ALA A N 1
ATOM 697 C CA . ALA A 1 87 ? -2.431 6.870 -16.207 1.00 91.12 87 ALA A CA 1
ATOM 698 C C . ALA A 1 87 ? -1.241 7.353 -15.361 1.00 91.12 87 ALA A C 1
ATOM 700 O O . ALA A 1 87 ? -0.140 6.832 -15.504 1.00 91.12 87 ALA A O 1
ATOM 701 N N . GLN A 1 88 ? -1.465 8.309 -14.453 1.00 90.88 88 GLN A N 1
ATOM 702 C CA . GLN A 1 88 ? -0.424 8.839 -13.573 1.00 90.88 88 GLN A CA 1
ATOM 703 C C . GLN A 1 88 ? 0.081 7.781 -12.582 1.00 90.88 88 GLN A C 1
ATOM 705 O O . GLN A 1 88 ? 1.288 7.601 -12.456 1.00 90.88 88 GLN A O 1
ATOM 710 N N . GLU A 1 89 ? -0.825 7.031 -11.946 1.00 89.44 89 GLU A N 1
ATOM 711 C CA . GLU A 1 89 ? -0.447 5.912 -11.071 1.00 89.44 89 GLU A CA 1
ATOM 712 C C . GLU A 1 89 ? 0.345 4.845 -11.832 1.00 89.44 89 GLU A C 1
ATOM 714 O O . GLU A 1 89 ? 1.334 4.333 -11.318 1.00 89.44 89 GLU A O 1
ATOM 719 N N . ALA A 1 90 ? -0.071 4.515 -13.058 1.00 91.62 90 ALA A N 1
ATOM 720 C CA . ALA A 1 90 ? 0.632 3.543 -13.890 1.00 91.62 90 ALA A CA 1
ATOM 721 C C . ALA A 1 90 ? 2.033 4.035 -14.292 1.00 91.62 90 ALA A C 1
ATOM 723 O O . ALA A 1 90 ? 2.982 3.252 -14.303 1.00 91.62 90 ALA A O 1
ATOM 724 N N . TRP A 1 91 ? 2.177 5.331 -14.581 1.00 91.62 91 TRP A N 1
ATOM 725 C CA . TRP A 1 91 ? 3.443 5.947 -14.981 1.00 91.62 91 TRP A CA 1
ATOM 726 C C . TRP A 1 91 ? 4.515 5.832 -13.893 1.00 91.62 91 TRP A C 1
ATOM 728 O O . TRP A 1 91 ? 5.658 5.485 -14.180 1.00 91.62 91 TRP A O 1
ATOM 738 N N . GLU A 1 92 ? 4.135 6.024 -12.628 1.00 91.69 92 GLU A N 1
ATOM 739 C CA . GLU A 1 92 ? 5.036 5.887 -11.474 1.00 91.69 92 GLU A CA 1
ATOM 740 C C . GLU A 1 92 ? 5.514 4.443 -11.236 1.00 91.69 92 GLU A C 1
ATOM 742 O O . GLU A 1 92 ? 6.420 4.214 -10.439 1.00 91.69 92 GLU A O 1
ATOM 747 N N . ARG A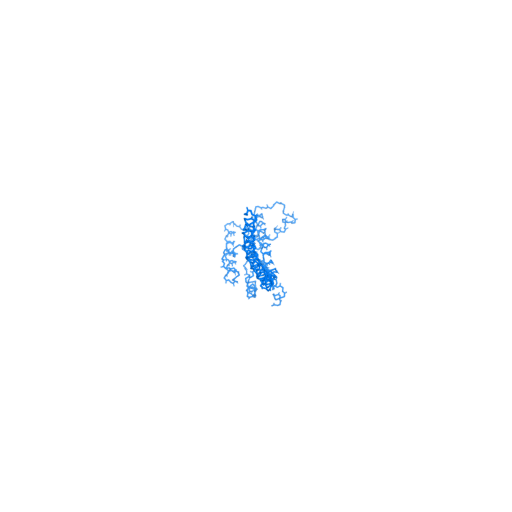 1 93 ? 4.925 3.457 -11.924 1.00 93.25 93 ARG A N 1
ATOM 748 C CA . ARG A 1 93 ? 5.189 2.019 -11.736 1.00 93.25 93 ARG A CA 1
ATOM 749 C C . ARG A 1 93 ? 6.008 1.402 -12.867 1.00 93.25 93 ARG A C 1
ATOM 751 O O . ARG A 1 93 ? 6.268 0.196 -12.843 1.00 93.25 93 ARG A O 1
ATOM 758 N N . ILE A 1 94 ? 6.415 2.214 -13.842 1.00 94.75 94 ILE A N 1
ATOM 759 C CA . ILE A 1 94 ? 7.192 1.804 -15.012 1.00 94.75 94 ILE A CA 1
ATOM 760 C C . ILE A 1 94 ? 8.601 2.391 -14.905 1.00 94.75 94 ILE A C 1
ATOM 762 O O . ILE A 1 94 ? 8.777 3.603 -14.798 1.00 94.75 94 ILE A O 1
ATOM 766 N N . TYR A 1 95 ? 9.618 1.534 -14.996 1.00 95.75 95 TYR A N 1
ATOM 767 C CA . TYR A 1 95 ? 11.021 1.932 -14.866 1.00 95.75 95 TYR A CA 1
ATOM 768 C C . TYR A 1 95 ? 11.846 1.456 -16.058 1.00 95.75 95 TYR A C 1
ATOM 770 O O . TYR A 1 95 ? 11.611 0.377 -16.607 1.00 95.75 95 TYR A O 1
ATOM 778 N N . HIS A 1 96 ? 12.850 2.248 -16.432 1.00 94.38 96 HIS A N 1
ATOM 779 C CA . HIS A 1 96 ? 13.771 1.951 -17.534 1.00 94.38 96 HIS A CA 1
ATOM 780 C C . HIS A 1 96 ? 15.171 1.689 -16.984 1.00 94.38 96 HIS A C 1
ATOM 782 O O . HIS A 1 96 ? 15.917 2.615 -16.673 1.00 94.38 96 HIS A O 1
ATOM 788 N N . VAL A 1 97 ? 15.525 0.416 -16.826 1.00 94.94 97 VAL A N 1
ATOM 789 C CA . VAL A 1 97 ? 16.672 0.012 -16.007 1.00 94.94 97 VAL A CA 1
ATOM 790 C C . VAL A 1 97 ? 17.666 -0.859 -16.768 1.00 94.94 97 VAL A C 1
ATOM 792 O O . VAL A 1 97 ? 17.350 -1.492 -17.776 1.00 94.94 97 VAL A O 1
ATOM 795 N N . SER A 1 98 ? 18.887 -0.942 -16.239 1.00 94.88 98 SER A N 1
ATOM 796 C CA . SER A 1 98 ? 19.835 -1.998 -16.589 1.00 94.88 98 SER A CA 1
ATOM 797 C C . SER A 1 98 ? 20.207 -2.786 -15.338 1.00 94.88 98 SER A C 1
ATOM 799 O O . SER A 1 98 ? 21.026 -2.356 -14.523 1.00 94.88 98 SER A O 1
ATOM 801 N N . ALA A 1 99 ? 19.605 -3.967 -15.184 1.00 95.12 99 ALA A N 1
ATOM 802 C CA . ALA A 1 99 ? 19.918 -4.861 -14.072 1.00 95.12 99 ALA A CA 1
ATOM 803 C C . ALA A 1 99 ? 21.390 -5.320 -14.100 1.00 95.12 99 ALA A C 1
ATOM 805 O O . ALA A 1 99 ? 21.993 -5.538 -13.050 1.00 95.12 99 ALA A O 1
ATOM 806 N N . LEU A 1 100 ? 21.986 -5.430 -15.296 1.00 94.06 100 LEU A N 1
ATOM 807 C CA . LEU A 1 100 ? 23.387 -5.816 -15.464 1.00 94.06 100 LEU A CA 1
ATOM 808 C C . LEU A 1 100 ? 24.338 -4.725 -14.957 1.00 94.06 100 LEU A C 1
ATOM 810 O O . LEU A 1 100 ? 25.267 -5.028 -14.209 1.00 94.06 100 LEU A O 1
ATOM 814 N N . GLU A 1 101 ? 24.095 -3.459 -15.310 1.00 93.69 101 GLU A N 1
ATOM 815 C CA . GLU A 1 101 ? 24.888 -2.344 -14.783 1.00 93.69 101 GLU A CA 1
ATOM 816 C C . GLU A 1 101 ? 24.726 -2.211 -13.268 1.00 93.69 101 GLU A C 1
ATOM 818 O O . GLU A 1 101 ? 25.727 -2.070 -12.566 1.00 93.69 101 GLU A O 1
ATOM 823 N N . ALA A 1 102 ? 23.498 -2.325 -12.747 1.00 94.69 102 ALA A N 1
ATOM 824 C CA . ALA A 1 102 ? 23.248 -2.281 -11.308 1.00 94.69 102 ALA A CA 1
ATOM 825 C C . ALA A 1 102 ? 24.033 -3.371 -10.558 1.00 94.69 102 ALA A C 1
ATOM 827 O O . ALA A 1 102 ? 24.677 -3.089 -9.544 1.00 94.69 102 ALA A O 1
ATOM 828 N N . LEU A 1 103 ? 24.054 -4.599 -11.090 1.00 95.56 103 LEU A N 1
ATOM 829 C CA . LEU A 1 103 ? 24.847 -5.700 -10.544 1.00 95.56 103 LEU A CA 1
ATOM 830 C C . LEU A 1 103 ? 26.354 -5.410 -10.607 1.00 95.56 103 LEU A C 1
ATOM 832 O O . LEU A 1 103 ? 27.069 -5.617 -9.628 1.00 95.56 103 LEU A O 1
ATOM 836 N N . HIS A 1 104 ? 26.856 -4.917 -11.739 1.00 94.62 104 HIS A N 1
ATOM 837 C CA . H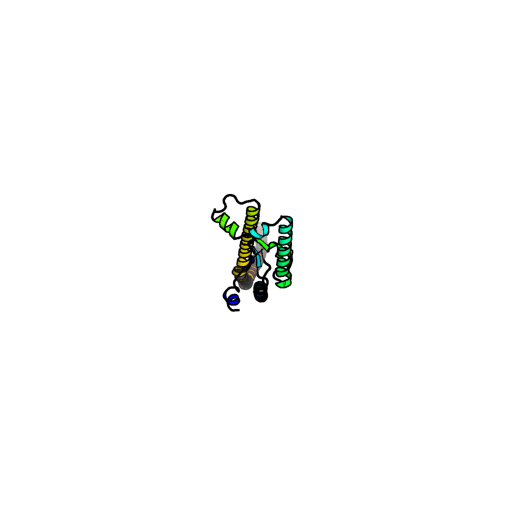IS A 1 104 ? 28.279 -4.617 -11.911 1.00 94.62 104 HIS A CA 1
ATOM 838 C C . HIS A 1 104 ? 28.771 -3.460 -11.036 1.00 94.62 104 HIS A C 1
ATOM 840 O O . HIS A 1 104 ? 29.903 -3.511 -10.550 1.00 94.62 104 HIS A O 1
ATOM 846 N N . ILE A 1 105 ? 27.939 -2.446 -10.795 1.00 93.88 105 ILE A N 1
ATOM 847 C CA . ILE A 1 105 ? 28.232 -1.368 -9.843 1.00 93.88 105 ILE A CA 1
ATOM 848 C C . ILE A 1 105 ? 28.332 -1.942 -8.425 1.00 93.88 105 ILE A C 1
ATOM 850 O O . ILE A 1 105 ? 29.325 -1.706 -7.740 1.00 93.88 105 ILE A O 1
ATOM 854 N N . ARG A 1 106 ? 27.355 -2.758 -8.001 1.00 94.75 106 ARG A N 1
ATOM 855 C CA . ARG A 1 106 ? 27.332 -3.382 -6.662 1.00 94.75 106 ARG A CA 1
ATOM 856 C C . ARG A 1 106 ? 28.505 -4.325 -6.418 1.00 94.75 106 ARG A C 1
ATOM 858 O O . ARG A 1 106 ? 29.074 -4.319 -5.333 1.00 94.75 106 ARG A O 1
ATOM 865 N N . ASN A 1 107 ? 28.906 -5.077 -7.440 1.00 94.62 107 ASN A N 1
ATOM 866 C CA . ASN A 1 107 ? 30.056 -5.981 -7.372 1.00 94.62 107 ASN A CA 1
ATOM 867 C C . ASN A 1 107 ? 31.405 -5.250 -7.506 1.00 94.62 107 ASN A C 1
ATOM 869 O O . ASN A 1 107 ? 32.455 -5.889 -7.523 1.00 94.62 107 ASN A O 1
ATOM 873 N N . GLY A 1 108 ? 31.407 -3.920 -7.642 1.00 90.62 108 GLY A N 1
ATOM 874 C CA . GLY A 1 108 ? 32.626 -3.120 -7.769 1.00 90.62 108 GLY A CA 1
ATOM 875 C C . GLY A 1 108 ? 33.354 -3.273 -9.109 1.00 90.62 108 GLY A C 1
ATOM 876 O O . GLY A 1 108 ? 34.490 -2.809 -9.237 1.00 90.62 108 GLY A O 1
ATOM 877 N N . HIS A 1 109 ? 32.723 -3.895 -10.113 1.00 92.81 109 HIS A N 1
ATOM 878 C CA . HIS A 1 109 ? 33.262 -4.004 -11.473 1.00 92.81 109 HIS A CA 1
ATOM 879 C C . HIS A 1 109 ? 33.257 -2.641 -12.182 1.00 92.81 109 HIS A C 1
ATOM 881 O O . HIS A 1 109 ? 34.177 -2.331 -12.936 1.00 92.81 109 HIS A O 1
ATOM 887 N N . ILE A 1 110 ? 32.252 -1.800 -11.906 1.00 88.19 110 ILE A N 1
ATOM 888 C CA . ILE A 1 110 ? 32.168 -0.422 -12.406 1.00 88.19 110 ILE A CA 1
ATOM 889 C C . ILE A 1 110 ? 32.449 0.530 -11.242 1.00 88.19 110 ILE A C 1
ATOM 891 O O . ILE A 1 110 ? 31.566 0.833 -10.446 1.00 88.19 110 ILE A O 1
ATOM 895 N N . LYS A 1 111 ? 33.694 1.010 -11.140 1.00 84.19 111 LYS A N 1
ATOM 896 C CA . LYS A 1 111 ? 34.103 1.959 -10.084 1.00 84.19 111 LYS A CA 1
ATOM 897 C C . LYS A 1 111 ? 33.744 3.407 -10.415 1.00 84.19 111 LYS A C 1
ATOM 899 O O . LYS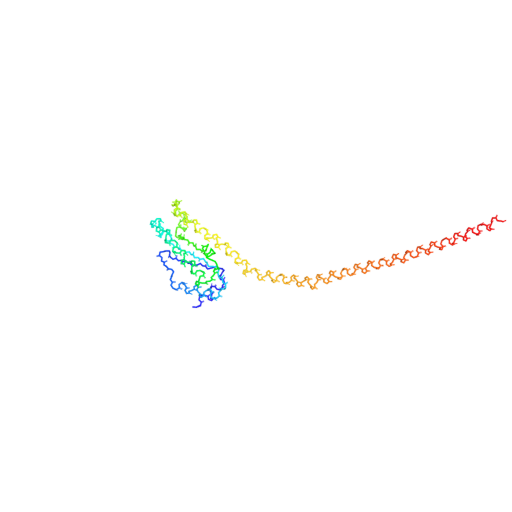 A 1 111 ? 33.368 4.165 -9.531 1.00 84.19 111 LYS A O 1
ATOM 904 N N . ASN A 1 112 ? 33.830 3.767 -11.695 1.00 89.12 112 ASN A N 1
ATOM 905 C CA . ASN A 1 112 ? 33.551 5.110 -12.200 1.00 89.12 112 ASN A CA 1
ATOM 906 C C . ASN A 1 112 ? 32.465 5.035 -13.285 1.00 89.12 112 ASN A C 1
ATOM 908 O O . ASN A 1 112 ? 32.796 5.028 -14.471 1.00 89.12 112 ASN A O 1
ATOM 912 N N . PRO A 1 113 ? 31.179 4.921 -12.906 1.00 89.06 113 PRO A N 1
ATOM 913 C CA . PRO A 1 113 ? 30.091 4.881 -13.876 1.00 89.06 113 PRO A CA 1
ATOM 914 C C . PRO A 1 113 ? 29.978 6.212 -14.633 1.00 89.06 113 PRO A C 1
ATOM 916 O O . PRO A 1 113 ? 30.186 7.288 -14.061 1.00 89.06 113 PRO A O 1
ATOM 919 N N . SER A 1 114 ? 29.625 6.128 -15.918 1.00 89.31 114 SER A N 1
ATOM 920 C CA . SER A 1 114 ? 29.290 7.293 -16.748 1.00 89.31 114 SER A CA 1
ATOM 921 C C . SER A 1 114 ? 28.064 8.036 -16.192 1.00 89.31 114 SER A C 1
ATOM 923 O O . SER A 1 114 ? 27.338 7.490 -15.360 1.00 89.31 114 SER A O 1
ATOM 925 N N . ALA A 1 115 ? 27.802 9.267 -16.645 1.00 88.94 115 ALA A N 1
ATOM 926 C CA . ALA A 1 115 ? 26.596 10.004 -16.244 1.00 88.94 115 ALA A CA 1
ATOM 927 C C . ALA A 1 115 ? 25.311 9.213 -16.563 1.00 88.94 115 ALA A C 1
ATOM 929 O O . ALA A 1 115 ? 24.482 9.015 -15.683 1.00 88.94 115 ALA A O 1
ATOM 930 N N . GLN A 1 116 ? 25.224 8.639 -17.765 1.00 87.25 116 GLN A N 1
ATOM 931 C CA . GLN A 1 116 ? 24.085 7.819 -18.187 1.00 87.25 116 GLN A CA 1
ATOM 932 C C . GLN A 1 116 ? 23.944 6.530 -17.358 1.00 87.25 116 GLN A C 1
ATOM 934 O O . GLN A 1 116 ? 22.851 6.167 -16.931 1.00 87.25 116 GLN A O 1
ATOM 939 N N . THR A 1 117 ? 25.056 5.845 -17.067 1.00 89.62 117 THR A N 1
ATOM 940 C CA . THR A 1 117 ? 25.052 4.656 -16.196 1.00 89.62 117 THR A CA 1
ATOM 941 C C . THR A 1 117 ? 24.616 5.016 -14.770 1.00 89.62 117 THR A C 1
ATOM 943 O O . THR A 1 117 ? 23.918 4.237 -14.123 1.00 89.62 117 THR A O 1
ATOM 946 N N . LYS A 1 118 ? 24.992 6.201 -14.264 1.00 91.88 118 LYS A N 1
ATOM 947 C CA . LYS A 1 118 ? 24.531 6.698 -12.958 1.00 91.88 118 LYS A CA 1
ATOM 948 C C . LYS A 1 118 ? 23.032 6.971 -12.955 1.00 91.88 118 LYS A C 1
ATOM 950 O O . LYS A 1 118 ? 22.377 6.563 -12.004 1.00 91.88 118 LYS A O 1
ATOM 955 N N . GLU A 1 119 ? 22.494 7.603 -13.994 1.00 91.75 119 GLU A N 1
ATOM 956 C CA . GLU A 1 119 ? 21.052 7.856 -14.122 1.00 91.75 119 GLU A CA 1
ATOM 957 C C . GLU A 1 119 ? 20.254 6.547 -14.149 1.00 91.75 119 GLU A C 1
ATOM 959 O O . GLU A 1 119 ? 19.313 6.381 -13.375 1.00 91.75 119 GLU A O 1
ATOM 964 N N . ARG A 1 120 ? 20.683 5.558 -14.945 1.00 93.19 120 ARG A N 1
ATOM 965 C CA . ARG A 1 120 ? 20.046 4.227 -14.971 1.00 93.19 120 ARG A CA 1
ATOM 966 C C . ARG A 1 120 ? 20.147 3.497 -13.632 1.00 93.19 120 ARG A C 1
ATOM 968 O O . ARG A 1 120 ? 19.220 2.792 -13.239 1.00 93.19 120 ARG A O 1
ATOM 975 N N . TYR A 1 121 ? 21.252 3.669 -12.910 1.00 94.75 121 TYR A N 1
ATOM 976 C CA . TYR A 1 121 ? 21.388 3.114 -11.565 1.00 94.75 121 TYR A CA 1
ATOM 977 C C . TYR A 1 121 ? 20.474 3.818 -10.553 1.00 94.75 121 TYR A C 1
ATOM 979 O O . TYR A 1 121 ? 19.861 3.153 -9.724 1.00 94.75 121 TYR A O 1
ATOM 987 N N . GLN A 1 122 ? 20.330 5.143 -10.636 1.00 95.19 122 GLN A N 1
ATOM 988 C CA . GLN A 1 122 ? 19.390 5.906 -9.810 1.00 95.19 122 GLN A CA 1
ATOM 989 C C . GLN A 1 122 ? 17.938 5.501 -10.079 1.00 95.19 122 GLN A C 1
ATOM 991 O O . GLN A 1 122 ? 17.174 5.337 -9.132 1.00 95.19 122 GLN A O 1
ATOM 996 N N . GLU A 1 123 ? 17.574 5.271 -11.341 1.00 94.69 123 GLU A N 1
ATOM 997 C CA . GLU A 1 123 ? 16.272 4.715 -11.718 1.00 94.69 123 GLU A CA 1
ATOM 998 C C . GLU A 1 123 ? 16.032 3.352 -11.048 1.00 94.69 123 GLU A C 1
ATOM 1000 O O . GLU A 1 123 ? 14.967 3.115 -10.478 1.00 94.69 123 GLU A O 1
ATOM 1005 N N . PHE A 1 124 ? 17.037 2.469 -11.063 1.00 96.25 124 PHE A N 1
ATOM 1006 C CA . PHE A 1 124 ? 16.955 1.157 -10.418 1.00 96.25 124 PHE A CA 1
ATOM 1007 C C . PHE A 1 124 ? 16.802 1.265 -8.893 1.00 96.25 124 PHE A C 1
ATOM 1009 O O . PHE A 1 124 ? 16.004 0.541 -8.301 1.00 96.25 124 PHE A O 1
ATOM 1016 N N . LEU A 1 125 ? 17.517 2.196 -8.253 1.00 95.75 125 LEU A N 1
ATOM 1017 C CA . LEU A 1 125 ? 17.358 2.473 -6.822 1.00 95.75 125 LEU A CA 1
ATOM 1018 C C . LEU A 1 125 ? 15.972 3.043 -6.495 1.00 95.75 125 LEU A C 1
ATOM 1020 O O . LEU A 1 125 ? 15.405 2.693 -5.460 1.00 95.75 125 LEU A O 1
ATOM 1024 N N . ARG A 1 126 ? 15.409 3.891 -7.369 1.00 95.94 126 ARG A N 1
ATOM 1025 C CA . ARG A 1 126 ? 14.035 4.389 -7.216 1.00 95.94 126 ARG A CA 1
ATOM 1026 C C . ARG A 1 126 ? 13.046 3.228 -7.240 1.00 95.94 126 ARG A C 1
ATOM 1028 O O . ARG A 1 126 ? 12.235 3.118 -6.328 1.00 95.94 126 ARG A O 1
ATOM 1035 N N . PHE A 1 127 ? 13.179 2.330 -8.217 1.00 96.06 127 PHE A N 1
ATOM 1036 C CA . PHE A 1 127 ? 12.382 1.106 -8.271 1.00 96.06 127 PHE A CA 1
ATOM 1037 C C . PHE A 1 127 ? 12.478 0.299 -6.972 1.00 96.06 127 PHE A C 1
ATOM 1039 O O . PHE A 1 127 ? 11.448 -0.065 -6.417 1.00 96.06 127 PHE A O 1
ATOM 1046 N N . GLU A 1 128 ? 13.682 0.027 -6.463 1.00 95.19 128 GLU A N 1
ATOM 1047 C CA . GLU A 1 128 ? 13.838 -0.757 -5.233 1.00 95.19 128 GLU A CA 1
ATOM 1048 C C . GLU A 1 128 ? 13.189 -0.081 -4.026 1.00 95.19 128 GLU A C 1
ATOM 1050 O O . GLU A 1 128 ? 12.536 -0.751 -3.228 1.00 95.19 128 GLU A O 1
ATOM 1055 N N . ASN A 1 129 ? 13.335 1.237 -3.896 1.00 94.88 129 ASN A N 1
ATOM 1056 C CA . ASN A 1 129 ? 12.700 1.990 -2.824 1.00 94.88 129 ASN A CA 1
ATOM 1057 C C . ASN A 1 129 ? 11.168 1.910 -2.908 1.00 94.88 129 ASN A C 1
ATOM 1059 O O . ASN A 1 129 ? 10.502 1.624 -1.913 1.00 94.88 129 ASN A O 1
ATOM 1063 N N . ASP A 1 130 ? 10.604 2.111 -4.096 1.00 93.38 130 ASP A N 1
ATOM 1064 C CA . ASP A 1 130 ? 9.157 2.070 -4.310 1.00 93.38 130 ASP A CA 1
ATOM 1065 C C . ASP A 1 130 ? 8.604 0.649 -4.139 1.00 93.38 130 ASP A C 1
ATOM 1067 O O . ASP A 1 130 ? 7.546 0.456 -3.535 1.00 93.38 130 ASP A O 1
ATOM 1071 N N . PHE A 1 131 ? 9.350 -0.359 -4.598 1.00 92.31 131 PHE A N 1
ATOM 1072 C CA . PHE A 1 131 ? 9.061 -1.772 -4.381 1.00 92.31 131 PHE A CA 1
ATOM 1073 C C . PHE A 1 131 ? 9.032 -2.111 -2.887 1.00 92.31 131 PHE A C 1
ATOM 1075 O O . PHE A 1 131 ? 8.058 -2.698 -2.416 1.00 92.31 131 PHE A O 1
ATOM 1082 N N . LEU A 1 132 ? 10.054 -1.702 -2.128 1.00 89.81 132 LEU A N 1
ATOM 1083 C CA . LEU A 1 132 ? 10.135 -1.940 -0.685 1.00 89.81 132 LEU A CA 1
ATOM 1084 C C . LEU A 1 132 ? 8.987 -1.263 0.067 1.00 89.81 132 LEU A C 1
ATOM 1086 O O . LEU A 1 132 ? 8.341 -1.900 0.899 1.00 89.81 132 LEU A O 1
ATOM 1090 N N . ASN A 1 133 ? 8.693 -0.001 -0.252 1.00 88.31 133 ASN A N 1
ATOM 1091 C CA . ASN A 1 133 ? 7.584 0.732 0.359 1.00 88.31 133 ASN A CA 1
ATOM 1092 C C . ASN A 1 133 ? 6.235 0.075 0.043 1.00 88.31 133 ASN A C 1
ATOM 1094 O O . ASN A 1 133 ? 5.406 -0.112 0.936 1.00 88.31 133 ASN A O 1
ATOM 1098 N N . CYS A 1 134 ? 6.025 -0.333 -1.210 1.00 88.00 134 CYS A N 1
ATOM 1099 C CA . CYS A 1 134 ? 4.814 -1.031 -1.629 1.00 88.00 134 CYS A CA 1
ATOM 1100 C C . CYS A 1 134 ? 4.659 -2.376 -0.910 1.00 88.00 134 CYS A C 1
ATOM 1102 O O . CYS A 1 134 ? 3.575 -2.688 -0.417 1.00 88.00 134 CYS A O 1
ATOM 1104 N N . LEU A 1 135 ? 5.740 -3.151 -0.804 1.00 85.69 135 LEU A N 1
ATOM 1105 C CA . LEU A 1 135 ? 5.748 -4.433 -0.109 1.00 85.69 135 LEU A CA 1
ATOM 1106 C C . LEU A 1 135 ? 5.446 -4.262 1.384 1.00 85.69 135 LEU A C 1
ATOM 1108 O O . LEU A 1 135 ? 4.634 -5.006 1.930 1.00 85.69 135 LEU A O 1
ATOM 1112 N N . ALA A 1 136 ? 6.042 -3.259 2.034 1.00 84.44 136 ALA A N 1
ATOM 1113 C CA . ALA A 1 136 ? 5.807 -2.970 3.445 1.00 84.44 136 ALA A CA 1
ATOM 1114 C C . ALA A 1 136 ? 4.337 -2.608 3.716 1.00 84.44 136 ALA A C 1
ATOM 1116 O O . ALA A 1 136 ? 3.713 -3.175 4.614 1.00 84.44 136 ALA A O 1
ATOM 1117 N N . VAL A 1 137 ? 3.757 -1.708 2.915 1.00 82.00 137 VAL A N 1
ATOM 1118 C CA . VAL A 1 137 ? 2.351 -1.296 3.058 1.00 82.00 137 VAL A CA 1
ATOM 1119 C C . VAL A 1 137 ? 1.395 -2.446 2.740 1.00 82.00 137 VAL A C 1
ATOM 1121 O O . VAL A 1 137 ? 0.431 -2.661 3.481 1.00 82.00 137 VAL A O 1
ATOM 1124 N N . SER A 1 138 ? 1.661 -3.205 1.672 1.00 77.75 138 SER A N 1
ATOM 1125 C CA . SER A 1 138 ? 0.831 -4.352 1.292 1.00 77.75 138 SER A CA 1
ATOM 1126 C C . SER A 1 138 ? 0.837 -5.418 2.384 1.00 77.75 138 SER A C 1
ATOM 1128 O O . SER A 1 138 ? -0.230 -5.780 2.875 1.00 77.75 138 SER A O 1
ATOM 1130 N N . ALA A 1 139 ? 2.021 -5.824 2.855 1.00 72.50 139 ALA A N 1
ATOM 1131 C CA . ALA A 1 139 ? 2.167 -6.837 3.897 1.00 72.50 139 ALA A CA 1
ATOM 1132 C C . ALA A 1 139 ? 1.516 -6.415 5.224 1.00 72.50 139 ALA A C 1
ATOM 1134 O O . ALA A 1 139 ? 0.921 -7.245 5.913 1.00 72.50 139 ALA A O 1
ATOM 1135 N N . LEU A 1 140 ? 1.581 -5.125 5.585 1.00 75.56 140 LEU A N 1
ATOM 1136 C CA . LEU A 1 140 ? 0.877 -4.607 6.760 1.00 75.56 140 LEU A CA 1
ATOM 1137 C C . LEU A 1 140 ? -0.638 -4.804 6.637 1.00 75.56 140 LEU A C 1
ATOM 1139 O O . LEU A 1 140 ? -1.295 -5.277 7.567 1.00 75.56 140 LEU A O 1
ATOM 1143 N N . LYS A 1 141 ? -1.194 -4.475 5.470 1.00 75.00 141 LYS A N 1
ATOM 1144 C CA . LYS A 1 141 ? -2.634 -4.543 5.220 1.00 75.00 141 LYS A CA 1
ATOM 1145 C C . LYS A 1 141 ? -3.139 -5.983 5.112 1.00 75.00 141 LYS A C 1
ATOM 1147 O O . LYS A 1 141 ? -4.171 -6.294 5.705 1.00 75.00 141 LYS A O 1
ATOM 1152 N N . THR A 1 142 ? -2.428 -6.847 4.390 1.00 72.38 142 THR A N 1
ATOM 1153 C CA . THR A 1 142 ? -2.847 -8.231 4.123 1.00 72.38 142 THR A CA 1
ATOM 1154 C C . THR A 1 142 ? -2.646 -9.129 5.341 1.00 72.38 142 THR A C 1
ATOM 1156 O O . THR A 1 142 ? -3.547 -9.893 5.682 1.00 72.38 142 THR A O 1
ATOM 1159 N N . LYS A 1 143 ? -1.521 -8.991 6.058 1.00 76.38 143 LYS A N 1
ATOM 1160 C CA . LYS A 1 143 ? -1.187 -9.879 7.184 1.00 76.38 143 LYS A CA 1
ATOM 1161 C C . LYS A 1 143 ? -1.727 -9.398 8.528 1.00 76.38 143 LYS A C 1
ATOM 1163 O O . LYS A 1 143 ? -2.181 -10.222 9.312 1.00 76.38 143 LYS A O 1
ATOM 1168 N N . PHE A 1 144 ? -1.722 -8.092 8.813 1.00 79.94 144 PHE A N 1
ATOM 1169 C CA . PHE A 1 144 ? -2.150 -7.578 10.128 1.00 79.94 144 PHE A CA 1
ATOM 1170 C C . PHE A 1 144 ? -3.557 -6.979 10.136 1.00 79.94 144 PHE A C 1
ATOM 1172 O O . PHE A 1 144 ? -4.205 -6.973 11.185 1.00 79.94 144 PHE A O 1
ATOM 1179 N N . GLY A 1 145 ? -4.060 -6.517 8.987 1.00 82.50 145 GLY A N 1
ATOM 1180 C CA . GLY A 1 145 ? -5.396 -5.924 8.866 1.00 82.50 145 GLY A CA 1
ATOM 1181 C C . GLY A 1 145 ? -6.517 -6.792 9.461 1.00 82.50 145 GLY A C 1
ATOM 1182 O O . GLY A 1 145 ? -7.251 -6.303 10.327 1.00 82.50 145 GLY A O 1
ATOM 1183 N N . PRO A 1 146 ? -6.632 -8.083 9.089 1.00 84.25 146 PRO A N 1
ATOM 1184 C CA . PRO A 1 146 ? -7.664 -8.970 9.630 1.00 84.25 146 PRO A CA 1
ATOM 1185 C C . PRO A 1 146 ? -7.583 -9.137 11.154 1.00 84.25 146 PRO A C 1
ATOM 1187 O O . PRO A 1 146 ? -8.606 -9.115 11.843 1.00 84.25 146 PRO A O 1
ATOM 1190 N N . HIS A 1 147 ? -6.370 -9.249 11.702 1.00 87.94 147 HIS A N 1
ATOM 1191 C CA . HIS A 1 147 ? -6.159 -9.378 13.143 1.00 87.94 147 HIS A CA 1
ATOM 1192 C C . HIS A 1 147 ? -6.564 -8.112 13.901 1.00 87.94 147 HIS A C 1
ATOM 1194 O O . HIS A 1 147 ? -7.179 -8.205 14.963 1.00 87.94 147 HIS A O 1
ATOM 1200 N N . LEU A 1 148 ? -6.283 -6.933 13.343 1.00 87.38 148 LEU A N 1
ATOM 1201 C CA . LEU A 1 148 ? -6.615 -5.653 13.965 1.00 87.38 148 LEU A CA 1
ATOM 1202 C C . LEU A 1 148 ? -8.133 -5.415 13.993 1.00 87.38 148 LEU A C 1
ATOM 1204 O O . LEU A 1 148 ? -8.674 -5.016 15.025 1.00 87.38 148 LEU A O 1
ATOM 1208 N N . LEU A 1 149 ? -8.839 -5.766 12.910 1.00 89.94 149 LEU A N 1
ATOM 1209 C CA . LEU A 1 149 ? -10.307 -5.763 12.872 1.00 89.94 149 LEU A CA 1
ATOM 1210 C C . LEU A 1 149 ? -10.906 -6.738 13.895 1.00 89.94 149 LEU A C 1
ATOM 1212 O O . LEU A 1 149 ? -11.854 -6.398 14.607 1.00 89.94 149 LEU A O 1
ATOM 1216 N N . SER A 1 150 ? -10.332 -7.938 14.009 1.00 92.25 150 SER A N 1
ATOM 1217 C CA . SER A 1 150 ? -10.760 -8.920 15.008 1.00 92.25 150 SER A CA 1
ATOM 1218 C C . SER A 1 150 ? -10.553 -8.404 16.436 1.00 92.25 150 SER A C 1
ATOM 1220 O O . SER A 1 150 ? -11.455 -8.513 17.266 1.00 92.25 150 SER A O 1
ATOM 1222 N N . ALA A 1 151 ? -9.404 -7.790 16.725 1.00 93.38 151 ALA A N 1
ATOM 1223 C CA . ALA A 1 151 ? -9.118 -7.196 18.029 1.00 93.38 151 ALA A CA 1
ATOM 1224 C C . ALA A 1 151 ? -10.101 -6.065 18.365 1.00 93.38 151 ALA A C 1
ATOM 1226 O O . ALA A 1 151 ? -10.648 -6.022 19.467 1.00 93.38 151 ALA A O 1
ATOM 1227 N N . GLN A 1 152 ? -10.400 -5.191 17.401 1.00 94.69 152 GLN A N 1
ATOM 1228 C CA . GLN A 1 152 ? -11.383 -4.123 17.578 1.00 94.69 152 GLN A CA 1
ATOM 1229 C C . GLN A 1 152 ? -12.778 -4.680 17.895 1.00 94.69 152 GLN A C 1
ATOM 1231 O O . GLN A 1 152 ? -13.470 -4.162 18.774 1.00 94.69 152 GLN A O 1
ATOM 1236 N N . LYS A 1 153 ? -13.186 -5.767 17.228 1.00 95.00 153 LYS A N 1
ATOM 1237 C CA . LYS A 1 153 ? -14.460 -6.444 17.506 1.00 95.00 153 LYS A CA 1
ATOM 1238 C C . LYS A 1 153 ? -14.516 -6.976 18.940 1.00 95.00 153 LYS A C 1
ATOM 1240 O O . LYS A 1 153 ? -15.515 -6.748 19.620 1.00 95.00 153 LYS A O 1
ATOM 1245 N N . ILE A 1 154 ? -13.442 -7.613 19.409 1.00 95.31 154 ILE A N 1
ATOM 1246 C CA . ILE A 1 154 ? -13.328 -8.122 20.786 1.00 95.31 154 ILE A CA 1
ATOM 1247 C C . ILE A 1 154 ? -13.419 -6.976 21.799 1.00 95.31 154 ILE A C 1
ATOM 1249 O O . ILE A 1 154 ? -14.185 -7.060 22.757 1.00 95.31 154 ILE A O 1
ATOM 1253 N N . LEU A 1 155 ? -12.702 -5.872 21.571 1.00 95.38 155 LEU A N 1
ATOM 1254 C CA . LEU A 1 155 ? -12.736 -4.704 22.457 1.00 95.38 155 LEU A CA 1
ATOM 1255 C C . LEU A 1 155 ? -14.132 -4.072 22.530 1.00 95.38 155 LEU A C 1
ATOM 1257 O O . LEU A 1 155 ? -14.602 -3.734 23.616 1.00 95.38 155 LEU A O 1
ATOM 1261 N N . ASN A 1 156 ? -14.829 -3.960 21.398 1.00 95.88 156 ASN A N 1
ATOM 1262 C CA . ASN A 1 156 ? -16.197 -3.440 21.357 1.00 95.88 156 ASN A CA 1
ATOM 1263 C C . ASN A 1 156 ? -17.191 -4.362 22.079 1.00 95.88 156 ASN A C 1
ATOM 1265 O O . ASN A 1 156 ? -18.077 -3.886 22.797 1.00 95.88 156 ASN A O 1
ATOM 1269 N N . GLN A 1 157 ? -17.034 -5.679 21.935 1.00 96.12 157 GLN A N 1
ATOM 1270 C CA . GLN A 1 157 ? -17.828 -6.651 22.685 1.00 96.12 157 GLN A CA 1
ATOM 1271 C C . GLN A 1 157 ? -17.569 -6.539 24.188 1.00 96.12 157 GLN A C 1
ATOM 1273 O O . GLN A 1 157 ? -18.517 -6.481 24.965 1.00 96.12 157 GLN A O 1
ATOM 1278 N N . LEU A 1 158 ? -16.310 -6.424 24.610 1.00 95.44 158 LEU A N 1
ATOM 1279 C CA . LEU A 1 158 ? -15.963 -6.269 26.021 1.00 95.44 158 LEU A CA 1
ATOM 1280 C C . LEU A 1 158 ? -16.510 -4.956 26.601 1.00 95.44 158 LEU A C 1
ATOM 1282 O O . LEU A 1 158 ? -17.057 -4.941 27.706 1.00 95.44 158 LEU A O 1
ATOM 1286 N N . LYS A 1 159 ? -16.440 -3.864 25.830 1.00 95.06 159 LYS A N 1
ATOM 1287 C CA . LYS A 1 159 ? -17.002 -2.571 26.226 1.00 95.06 159 LYS A CA 1
ATOM 1288 C C . LYS A 1 159 ? -18.514 -2.651 26.438 1.00 95.06 159 LYS A C 1
ATOM 1290 O O . LYS A 1 159 ? -18.995 -2.239 27.486 1.00 95.06 159 LYS A O 1
ATOM 1295 N N . SER A 1 160 ? -19.244 -3.199 25.470 1.00 95.00 160 SER A N 1
ATOM 1296 C CA . SER A 1 160 ? -20.710 -3.300 25.530 1.00 95.00 160 SER A CA 1
ATOM 1297 C C . SER A 1 160 ? -21.207 -4.302 26.572 1.00 95.00 160 SER A C 1
ATOM 1299 O O . SER A 1 160 ? -22.205 -4.042 27.234 1.00 95.00 160 SER A O 1
ATOM 1301 N N . THR A 1 161 ? -20.508 -5.424 26.748 1.00 94.50 161 THR A N 1
ATOM 1302 C CA . THR A 1 161 ? -20.972 -6.517 27.617 1.00 94.50 161 THR A CA 1
ATOM 1303 C C . THR A 1 161 ? -20.615 -6.290 29.080 1.00 94.50 161 THR A C 1
ATOM 1305 O O . THR A 1 161 ? -21.366 -6.695 29.961 1.00 94.50 161 THR A O 1
ATOM 1308 N N . LEU A 1 162 ? -19.460 -5.678 29.356 1.00 94.19 162 LEU A N 1
ATOM 1309 C CA . LEU A 1 162 ? -18.915 -5.624 30.712 1.00 94.19 162 LEU A CA 1
ATOM 1310 C C . LEU A 1 162 ? -18.705 -4.194 31.193 1.00 94.19 162 LEU A C 1
ATOM 1312 O O . LEU A 1 162 ? -19.189 -3.844 32.264 1.00 94.19 162 LEU A O 1
ATOM 1316 N N . ILE A 1 163 ? -18.037 -3.350 30.402 1.00 93.81 163 ILE A N 1
ATOM 1317 C CA . ILE A 1 163 ? -17.679 -1.995 30.849 1.00 93.81 163 ILE A CA 1
ATOM 1318 C C . ILE A 1 163 ? -18.922 -1.109 30.986 1.00 93.81 163 ILE A C 1
ATOM 1320 O O . ILE A 1 163 ? -19.119 -0.512 32.040 1.00 93.81 163 ILE A O 1
ATOM 1324 N N . SER A 1 164 ? -19.769 -1.028 29.957 1.00 95.06 164 SER A N 1
ATOM 1325 C CA . SER A 1 164 ? -20.962 -0.172 29.978 1.00 95.06 164 SER A CA 1
ATOM 1326 C C . SER A 1 164 ? -21.944 -0.553 31.099 1.00 95.06 164 SER A C 1
ATOM 1328 O O . SER A 1 164 ? -22.263 0.326 31.900 1.00 95.06 164 SER A O 1
ATOM 1330 N N . PRO A 1 165 ? -22.341 -1.834 31.268 1.00 95.62 165 PRO A N 1
ATOM 1331 C CA . PRO A 1 165 ? -23.227 -2.226 32.365 1.00 95.62 165 PRO A CA 1
ATOM 1332 C C . PRO A 1 165 ? -22.594 -2.033 33.746 1.00 95.62 165 PRO A C 1
ATOM 1334 O O . PRO A 1 165 ? -23.288 -1.727 34.715 1.00 95.62 165 PRO A O 1
ATOM 1337 N N . PHE A 1 166 ? -21.272 -2.208 33.860 1.00 95.12 166 PHE A N 1
ATOM 1338 C CA . PHE A 1 166 ? -20.565 -1.964 35.113 1.00 95.12 166 PHE A CA 1
ATOM 1339 C C . PHE A 1 166 ? -20.579 -0.479 35.487 1.00 95.12 166 PHE A C 1
ATOM 1341 O O . PHE A 1 166 ? -20.893 -0.156 36.630 1.00 95.12 166 PHE A O 1
ATOM 1348 N N . ILE A 1 167 ? -20.310 0.418 34.533 1.00 95.50 167 ILE A N 1
ATOM 1349 C CA . ILE A 1 167 ? -20.390 1.870 34.749 1.00 95.50 167 ILE A CA 1
ATOM 1350 C C . ILE A 1 167 ? -21.810 2.269 35.163 1.00 95.50 167 ILE A C 1
ATOM 1352 O O . ILE A 1 167 ? -21.964 2.944 36.176 1.00 95.50 167 ILE A O 1
ATOM 1356 N N . GLU A 1 168 ? -22.843 1.800 34.458 1.00 95.50 168 GLU A N 1
ATOM 1357 C CA . GLU A 1 168 ? -24.243 2.072 34.826 1.00 95.50 168 GLU A CA 1
ATOM 1358 C C . GLU A 1 168 ? -24.579 1.573 36.234 1.00 95.50 168 GLU A C 1
ATOM 1360 O O . GLU A 1 168 ? -25.227 2.270 37.018 1.00 95.50 168 GLU A O 1
ATOM 1365 N N . LYS A 1 169 ? -24.112 0.370 36.592 1.00 96.12 169 LYS A N 1
ATOM 1366 C CA . LYS A 1 169 ? -24.313 -0.181 37.933 1.00 96.12 169 LYS A CA 1
ATOM 1367 C C . LYS A 1 169 ? -23.625 0.666 39.003 1.00 96.12 169 LYS A C 1
ATOM 1369 O O . LYS A 1 169 ? -24.232 0.915 40.040 1.00 96.12 169 LYS A O 1
ATOM 1374 N N . VAL A 1 170 ? -22.392 1.107 38.762 1.00 96.69 170 VAL A N 1
ATOM 1375 C CA . VAL A 1 170 ? -21.649 1.968 39.693 1.00 96.69 170 VAL A CA 1
ATOM 1376 C C . VAL A 1 170 ? -22.327 3.330 39.839 1.00 96.69 170 VAL A C 1
ATOM 1378 O O . VAL A 1 170 ? -22.523 3.773 40.966 1.00 96.69 170 VAL A O 1
ATOM 1381 N N . SER A 1 171 ? -22.742 3.968 38.741 1.00 96.38 171 SER A N 1
ATOM 1382 C CA . SER A 1 171 ? -23.461 5.249 38.780 1.00 96.38 171 SER A CA 1
ATOM 1383 C C . SER A 1 171 ? -24.746 5.158 39.598 1.00 96.38 171 SER A C 1
ATOM 1385 O O . SER A 1 171 ? -24.955 5.969 40.493 1.00 96.38 171 SER A O 1
ATOM 1387 N N . ARG A 1 172 ? -25.550 4.113 39.378 1.00 96.81 172 ARG A N 1
ATOM 1388 C CA . ARG A 1 172 ? -26.768 3.880 40.162 1.00 96.81 172 ARG A CA 1
ATOM 1389 C C . ARG A 1 172 ? -26.482 3.713 41.656 1.00 96.81 172 ARG A C 1
ATOM 1391 O O . ARG A 1 172 ? -27.144 4.345 42.466 1.00 96.81 172 ARG A O 1
ATOM 1398 N N . LEU A 1 173 ? -25.471 2.922 42.024 1.00 96.44 173 LEU A N 1
ATOM 1399 C CA . LEU A 1 173 ? -25.087 2.746 43.433 1.00 96.44 173 LEU A CA 1
ATOM 1400 C C . LEU A 1 173 ? -24.602 4.051 44.081 1.00 96.44 173 LEU A C 1
ATOM 1402 O O . LEU A 1 173 ? -24.778 4.249 45.283 1.00 96.44 173 LEU A O 1
ATOM 1406 N N . ILE A 1 174 ? -23.960 4.932 43.311 1.00 96.56 174 ILE A N 1
ATOM 1407 C CA . ILE A 1 174 ? -23.555 6.256 43.791 1.00 96.56 174 ILE A CA 1
ATOM 1408 C C . ILE A 1 174 ? -24.789 7.116 44.071 1.00 96.56 174 ILE A C 1
ATOM 1410 O O . ILE A 1 174 ? -24.838 7.765 45.115 1.00 96.56 174 ILE A O 1
ATOM 1414 N N . ASP A 1 175 ? -25.773 7.117 43.176 1.00 96.12 175 ASP A N 1
ATOM 1415 C CA . ASP A 1 175 ? -26.975 7.937 43.332 1.00 96.12 175 ASP A CA 1
ATOM 1416 C C . ASP A 1 175 ? -27.877 7.424 44.463 1.00 96.12 175 ASP A C 1
ATOM 1418 O O . ASP A 1 175 ? -28.278 8.218 45.311 1.00 96.12 175 ASP A O 1
ATOM 1422 N N . GLU A 1 176 ? -28.057 6.104 44.587 1.00 96.31 176 GLU A N 1
ATOM 1423 C CA . GLU A 1 176 ? -28.746 5.478 45.728 1.00 96.31 176 GLU A CA 1
ATOM 1424 C C . GLU A 1 176 ? -28.082 5.850 47.068 1.00 96.31 176 GLU A C 1
ATOM 1426 O O . GLU A 1 176 ? -28.755 6.155 48.053 1.00 96.31 176 GLU A O 1
ATOM 1431 N N . ASN A 1 177 ? -26.744 5.874 47.125 1.00 95.81 177 ASN A N 1
ATOM 1432 C CA . ASN A 1 177 ? -26.027 6.293 48.332 1.00 95.81 177 ASN A CA 1
ATOM 1433 C C . ASN A 1 177 ? -26.179 7.789 48.626 1.00 95.81 177 ASN A C 1
ATOM 1435 O O . ASN A 1 177 ? -26.238 8.171 49.795 1.00 95.81 177 ASN A O 1
ATOM 1439 N N . LYS A 1 178 ? -26.216 8.649 47.601 1.00 96.38 178 LYS A N 1
ATOM 1440 C CA . LYS A 1 178 ? -26.460 10.087 47.794 1.00 96.38 178 LYS A CA 1
ATOM 1441 C C . LYS A 1 178 ? -27.857 10.331 48.347 1.00 96.38 178 LYS A C 1
ATOM 1443 O O . LYS A 1 178 ? -27.984 11.083 49.305 1.00 96.38 178 LYS A O 1
ATOM 1448 N N . GLU A 1 179 ? -28.867 9.679 47.779 1.00 96.25 179 GLU A N 1
ATOM 1449 C CA . GLU A 1 179 ? -30.254 9.786 48.232 1.00 96.25 179 GLU A CA 1
ATOM 1450 C C . GLU A 1 179 ? -30.396 9.292 49.674 1.00 96.25 179 GLU A C 1
ATOM 1452 O O . GLU A 1 179 ? -30.926 9.997 50.528 1.00 96.25 179 GLU A O 1
ATOM 1457 N N . ARG A 1 180 ? -29.798 8.137 49.996 1.00 96.06 180 ARG A N 1
ATOM 1458 C CA . ARG A 1 180 ? -29.789 7.617 51.368 1.00 96.06 180 ARG A CA 1
ATOM 1459 C C . ARG A 1 180 ? -29.141 8.586 52.361 1.00 96.06 180 ARG A C 1
ATOM 1461 O O . ARG A 1 180 ? -29.639 8.733 53.471 1.00 96.06 180 ARG A O 1
ATOM 1468 N N . ARG A 1 181 ? -28.042 9.243 51.976 1.00 94.94 181 ARG A N 1
ATOM 1469 C CA . ARG A 1 181 ? -27.389 10.269 52.807 1.00 94.94 181 ARG A CA 1
ATOM 1470 C C . ARG A 1 181 ? -28.252 11.518 52.968 1.00 94.94 181 ARG A C 1
ATOM 1472 O O . ARG A 1 181 ? -28.279 12.065 54.060 1.00 94.94 181 ARG A O 1
ATOM 1479 N N . ALA A 1 182 ? -28.935 11.957 51.914 1.00 96.06 182 ALA A N 1
ATOM 1480 C CA . ALA A 1 182 ? -29.836 13.103 51.984 1.00 96.06 182 ALA A CA 1
ATOM 1481 C C . ALA A 1 182 ? -31.006 12.834 52.940 1.00 96.06 182 ALA A C 1
ATOM 1483 O O . ALA A 1 182 ? -31.293 13.672 53.785 1.00 96.06 182 ALA A O 1
ATOM 1484 N N . ASN A 1 183 ? -31.604 11.641 52.868 1.00 96.19 183 ASN A N 1
ATOM 1485 C CA . ASN A 1 183 ? -32.701 11.251 53.755 1.00 96.19 183 ASN A CA 1
ATOM 1486 C C . ASN A 1 183 ? -32.258 11.190 55.222 1.00 96.19 183 ASN A C 1
ATOM 1488 O O . ASN A 1 183 ? -32.929 11.749 56.078 1.00 96.19 183 ASN A O 1
ATOM 1492 N N . LEU A 1 184 ? -31.106 10.569 55.505 1.00 95.62 184 LEU A N 1
ATOM 1493 C CA . LEU A 1 184 ? -30.554 10.526 56.865 1.00 95.62 184 LEU A CA 1
ATOM 1494 C C . LEU A 1 184 ? -30.226 11.924 57.400 1.00 95.62 184 LEU A C 1
ATOM 1496 O O . LEU A 1 184 ? -30.446 12.191 58.572 1.00 95.62 184 LEU A O 1
ATOM 1500 N N . ASN A 1 185 ? -29.702 12.816 56.556 1.00 95.44 185 ASN A N 1
ATOM 1501 C CA . ASN A 1 185 ? -29.436 14.193 56.966 1.00 95.44 185 ASN A CA 1
ATOM 1502 C C . ASN A 1 185 ? -30.731 14.952 57.286 1.00 95.44 185 ASN A C 1
ATOM 1504 O O . ASN A 1 185 ? -30.757 15.669 58.276 1.00 95.44 185 ASN A O 1
ATOM 1508 N N . ALA A 1 186 ? -31.790 14.775 56.492 1.00 96.06 186 ALA A N 1
ATOM 1509 C CA . ALA A 1 186 ? -33.083 15.406 56.756 1.00 96.06 186 ALA A CA 1
ATOM 1510 C C . ALA A 1 186 ? -33.711 14.910 58.071 1.00 96.06 186 ALA A C 1
ATOM 1512 O O . ALA A 1 186 ? -34.233 15.710 58.835 1.00 96.06 186 ALA A O 1
ATOM 1513 N N . GLU A 1 187 ? -33.609 13.608 58.361 1.00 96.12 187 GLU A N 1
ATOM 1514 C CA . GLU A 1 187 ? -34.079 13.022 59.627 1.00 96.12 187 GLU A CA 1
ATOM 1515 C C . GLU A 1 187 ? -33.284 13.560 60.832 1.00 96.12 187 GLU A C 1
ATOM 1517 O O . GLU A 1 187 ? -33.857 13.853 61.877 1.00 96.12 187 GLU A O 1
ATOM 1522 N N . ILE A 1 188 ? -31.967 13.761 60.677 1.00 95.31 188 ILE A N 1
ATOM 1523 C CA . ILE A 1 188 ? -31.133 14.407 61.703 1.00 95.31 188 ILE A CA 1
ATOM 1524 C C . ILE A 1 188 ? -31.559 15.865 61.921 1.00 95.31 188 ILE A C 1
ATOM 1526 O O . ILE A 1 188 ? -31.687 16.279 63.068 1.00 95.31 188 ILE A O 1
ATOM 1530 N N . GLU A 1 189 ? -31.789 16.632 60.851 1.00 95.88 189 GLU A N 1
ATOM 1531 C CA . GLU A 1 189 ? -32.245 18.028 60.946 1.00 95.88 189 GLU A CA 1
ATOM 1532 C C . GLU A 1 189 ? -33.609 18.136 61.651 1.00 95.88 189 GLU A C 1
ATOM 1534 O O . GLU A 1 189 ? -33.815 19.039 62.461 1.00 95.88 189 GLU A O 1
ATOM 1539 N N . GLU A 1 190 ? -34.527 17.202 61.387 1.00 95.94 190 GLU A N 1
ATOM 1540 C CA . GLU A 1 190 ? -35.832 17.135 62.055 1.00 95.94 190 GLU A CA 1
ATOM 1541 C C . GLU A 1 190 ? -35.679 16.874 63.561 1.00 95.94 190 GLU A C 1
ATOM 1543 O O . GLU A 1 190 ? -36.235 17.613 64.373 1.00 95.94 190 GLU A O 1
ATOM 1548 N N . TRP A 1 191 ? -34.848 15.904 63.951 1.00 94.94 191 TRP A N 1
ATOM 1549 C CA . TRP A 1 191 ? -34.552 15.644 65.364 1.00 94.94 191 TRP A CA 1
ATOM 1550 C C . TRP A 1 191 ? -33.838 16.805 66.056 1.00 94.94 191 TRP A C 1
ATOM 1552 O O . TRP A 1 191 ? -34.089 17.064 67.230 1.00 94.94 191 TRP A O 1
ATOM 1562 N N . GLU A 1 192 ? -32.936 17.507 65.369 1.00 94.75 192 GLU A N 1
ATOM 1563 C CA . GLU A 1 192 ? -32.268 18.686 65.931 1.00 94.75 192 GLU A CA 1
ATOM 1564 C C . GLU A 1 192 ? -33.269 19.803 66.249 1.00 94.75 192 GLU A C 1
ATOM 1566 O O . GLU A 1 192 ? -33.147 20.440 67.297 1.00 94.75 192 GLU A O 1
ATOM 1571 N N . LEU A 1 193 ? -34.279 20.002 65.394 1.00 94.81 193 LEU A N 1
ATOM 1572 C CA . LEU A 1 193 ? -35.363 20.955 65.637 1.00 94.81 193 LEU A CA 1
ATOM 1573 C C . LEU A 1 193 ? -36.236 20.538 66.826 1.00 94.81 193 LEU A C 1
ATOM 1575 O O . LEU A 1 193 ? -36.487 21.365 67.699 1.00 94.81 193 LEU A O 1
ATOM 1579 N N . GLU A 1 194 ? -36.651 19.270 66.896 1.00 94.88 194 GLU A N 1
ATOM 1580 C CA . GLU A 1 194 ? -37.438 18.750 68.027 1.00 94.88 194 GLU A CA 1
ATOM 1581 C C . GLU A 1 194 ? -36.679 18.884 69.354 1.00 94.88 194 GLU A C 1
ATOM 1583 O O . GLU A 1 194 ? -37.215 19.383 70.340 1.00 94.88 194 GLU A O 1
ATOM 1588 N N . MET A 1 195 ? -35.397 18.509 69.377 1.00 92.94 195 MET A N 1
ATOM 1589 C CA . MET A 1 195 ? -34.547 18.654 70.563 1.00 92.94 195 MET A CA 1
ATOM 1590 C C . MET A 1 195 ? -34.351 20.116 70.968 1.00 92.94 195 MET A C 1
ATOM 1592 O O . MET A 1 195 ? -34.166 20.404 72.153 1.00 92.94 195 MET A O 1
ATOM 1596 N N . GLN A 1 196 ? -34.346 21.042 70.008 1.00 94.19 196 GLN A N 1
ATOM 1597 C CA . GLN A 1 196 ? -34.264 22.465 70.304 1.00 94.19 196 GLN A CA 1
ATOM 1598 C C . GLN A 1 196 ? -35.565 22.981 70.935 1.00 94.19 196 GLN A C 1
ATOM 1600 O O . GLN A 1 196 ? -35.485 23.687 71.938 1.00 94.19 196 GLN A O 1
ATOM 1605 N N . ASP A 1 197 ? -36.724 22.583 70.410 1.00 94.06 197 ASP A N 1
ATOM 1606 C CA . ASP A 1 197 ? -38.044 22.937 70.951 1.00 94.06 197 ASP A CA 1
ATOM 1607 C C . ASP A 1 197 ? -38.219 22.395 72.381 1.00 94.06 197 ASP A C 1
ATOM 1609 O O . ASP A 1 197 ? -38.473 23.156 73.314 1.00 94.06 197 ASP A O 1
ATOM 1613 N N . GLU A 1 198 ? -37.916 21.109 72.605 1.00 93.62 198 GLU A N 1
ATOM 1614 C CA . GLU A 1 198 ? -37.948 20.504 73.946 1.00 93.62 198 GLU A CA 1
ATOM 1615 C C . GLU A 1 198 ? -37.013 21.220 74.932 1.00 93.62 198 GLU A C 1
ATOM 1617 O O . GLU A 1 198 ? -37.319 21.367 76.120 1.00 93.62 198 GLU A O 1
ATOM 1622 N N . ARG A 1 199 ? -35.847 21.671 74.455 1.00 93.69 199 ARG A N 1
ATOM 1623 C CA . ARG A 1 199 ? -34.887 22.420 75.270 1.00 93.69 199 ARG A CA 1
ATOM 1624 C C . ARG A 1 199 ? -35.420 23.800 75.644 1.00 93.69 199 ARG A C 1
ATOM 1626 O O . ARG A 1 199 ? -35.200 24.226 76.779 1.00 93.69 199 ARG A O 1
ATOM 1633 N N . GLU A 1 200 ? -36.074 24.490 74.714 1.00 93.94 200 GLU A N 1
ATOM 1634 C CA . GLU A 1 200 ? -36.714 25.787 74.947 1.00 93.94 200 GLU A CA 1
ATOM 1635 C C . GLU A 1 200 ? -37.876 25.652 75.946 1.00 93.94 200 GLU A C 1
ATOM 1637 O O . GLU A 1 200 ? -37.928 26.409 76.919 1.00 93.94 200 GLU A O 1
ATOM 1642 N N . ASP A 1 201 ? -38.712 24.621 75.810 1.00 93.75 201 ASP A N 1
ATOM 1643 C CA . ASP A 1 201 ? -39.804 24.306 76.742 1.00 93.75 201 ASP A CA 1
ATOM 1644 C C . ASP A 1 201 ? -39.305 23.999 78.161 1.00 93.75 201 ASP A C 1
ATOM 1646 O O . ASP A 1 201 ? -39.830 24.514 79.157 1.00 93.75 201 ASP A O 1
ATOM 1650 N N . LEU A 1 202 ? -38.258 23.174 78.277 1.00 92.94 202 LEU A N 1
ATOM 1651 C CA . LEU A 1 202 ? -37.610 22.874 79.557 1.00 92.94 202 LEU A CA 1
ATOM 1652 C C . LEU A 1 202 ? -37.042 24.135 80.207 1.00 92.94 202 LEU A C 1
ATOM 1654 O O . LEU A 1 202 ? -37.120 24.291 81.429 1.00 92.94 202 LEU A O 1
ATOM 1658 N N . GLN A 1 203 ? -36.467 25.029 79.403 1.00 92.75 203 GLN A N 1
ATOM 1659 C CA . GLN A 1 203 ? -35.916 26.283 79.889 1.00 92.75 203 GLN A CA 1
ATOM 1660 C C . GLN A 1 203 ? -37.018 27.238 80.364 1.00 92.75 203 GLN A C 1
ATOM 1662 O O . GLN A 1 203 ? -36.883 27.810 81.445 1.00 92.75 203 GLN A O 1
ATOM 1667 N N . TYR A 1 204 ? -38.135 27.330 79.641 1.00 92.12 204 TYR A N 1
ATOM 1668 C CA . TYR A 1 204 ? -39.309 28.087 80.074 1.00 92.12 204 TYR A CA 1
ATOM 1669 C C . TYR A 1 204 ? -39.872 27.565 81.407 1.00 92.12 204 TYR A C 1
ATOM 1671 O O . TYR A 1 204 ? -40.041 28.333 82.355 1.00 92.12 204 TYR A O 1
ATOM 1679 N N . CYS A 1 205 ? -40.079 26.247 81.530 1.00 91.00 205 CYS A N 1
ATOM 1680 C CA . CYS A 1 205 ? -40.536 25.633 82.783 1.00 91.00 205 CYS A CA 1
ATOM 1681 C C . CYS A 1 205 ? -39.576 25.913 83.949 1.00 91.00 205 CYS A C 1
ATOM 1683 O O . CYS A 1 205 ? -39.999 26.140 85.085 1.00 91.00 205 CYS A O 1
ATOM 1685 N N . PHE A 1 206 ? -38.269 25.879 83.684 1.00 89.88 206 PHE A N 1
ATOM 1686 C CA . PHE A 1 206 ? -37.252 26.184 84.684 1.00 89.88 206 PHE A CA 1
ATOM 1687 C C . PHE A 1 206 ? -37.332 27.643 85.159 1.00 89.88 206 PHE A C 1
ATOM 1689 O O . PHE A 1 206 ? -37.259 27.899 86.364 1.00 89.88 206 PHE A O 1
ATOM 1696 N N . GLU A 1 207 ? -37.503 28.594 84.241 1.00 89.88 207 GLU A N 1
ATOM 1697 C CA . GLU A 1 207 ? -37.667 30.016 84.561 1.00 89.88 207 GLU A CA 1
ATOM 1698 C C . GLU A 1 207 ? -38.929 30.258 85.405 1.00 89.88 207 GLU A C 1
ATOM 1700 O O . GLU A 1 207 ? -38.843 30.895 86.458 1.00 89.88 207 GLU A O 1
ATOM 1705 N N . GLU A 1 208 ? -40.064 29.658 85.033 1.00 88.25 208 GLU A N 1
ATOM 1706 C CA . GLU A 1 208 ? -41.332 29.773 85.769 1.00 88.25 208 GLU A CA 1
ATOM 1707 C C . GLU A 1 208 ? -41.224 29.224 87.206 1.00 88.25 208 GLU A C 1
ATOM 1709 O O . GLU A 1 208 ? -41.615 29.885 88.174 1.00 88.25 208 GLU A O 1
ATOM 1714 N N . LEU A 1 209 ? -40.613 28.044 87.379 1.00 84.88 209 LEU A N 1
ATOM 1715 C CA . LEU A 1 209 ? -40.352 27.465 88.703 1.00 84.88 209 LEU A CA 1
ATOM 1716 C C . LEU A 1 209 ? -39.448 28.363 89.556 1.00 84.88 209 LEU A C 1
ATOM 1718 O O . LEU A 1 209 ? -39.664 28.497 90.764 1.00 84.88 209 LEU A O 1
ATOM 1722 N N . THR A 1 210 ? -38.450 28.993 88.936 1.00 82.75 210 THR A N 1
ATOM 1723 C CA . THR A 1 210 ? -37.512 29.884 89.626 1.00 82.75 210 THR A CA 1
ATOM 1724 C C . THR A 1 210 ? -38.215 31.154 90.117 1.00 82.75 210 THR A C 1
ATOM 1726 O O . THR A 1 210 ? -38.015 31.555 91.268 1.00 82.75 210 THR A O 1
ATOM 1729 N N . GLU A 1 211 ? -39.097 31.750 89.306 1.00 82.38 211 GLU A N 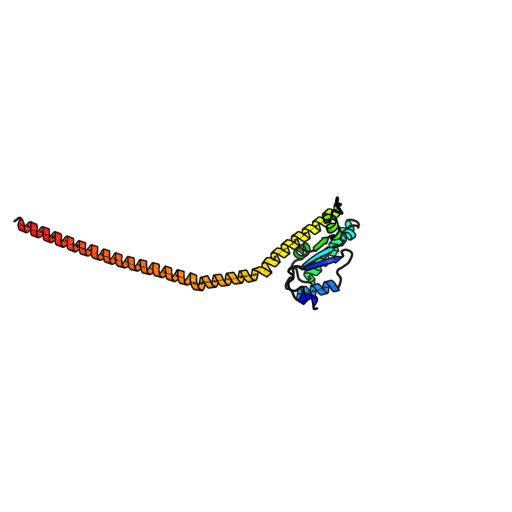1
ATOM 1730 C CA . GLU A 1 211 ? -39.921 32.900 89.708 1.00 82.38 211 GLU A CA 1
ATOM 1731 C C . GLU A 1 211 ? -40.879 32.561 90.859 1.00 82.38 211 GLU A C 1
ATOM 1733 O O . GLU A 1 211 ? -41.033 33.353 91.794 1.00 82.38 211 GLU A O 1
ATOM 1738 N N . MET A 1 212 ? -41.485 31.368 90.846 1.00 77.12 212 MET A N 1
ATOM 1739 C CA . MET A 1 212 ? -42.359 30.910 91.933 1.00 77.12 212 MET A CA 1
ATOM 1740 C C . MET A 1 212 ? -41.624 30.771 93.269 1.00 77.12 212 MET A C 1
ATOM 1742 O O . MET A 1 212 ? -42.216 31.019 94.317 1.00 77.12 212 MET A O 1
ATOM 1746 N N . THR A 1 213 ? -40.343 30.402 93.254 1.00 70.44 213 THR A N 1
ATOM 1747 C CA . THR A 1 213 ? -39.525 30.298 94.473 1.00 70.44 213 THR A CA 1
ATOM 1748 C C . THR A 1 213 ? -38.999 31.633 95.016 1.00 70.44 213 THR A C 1
ATOM 1750 O O . THR A 1 213 ? -38.453 31.652 96.118 1.00 70.44 213 THR A O 1
ATOM 1753 N N . GLN A 1 214 ? -39.146 32.743 94.282 1.00 60.38 214 GLN A N 1
ATOM 1754 C CA . GLN A 1 214 ? -38.674 34.077 94.692 1.00 60.38 214 GLN A CA 1
ATOM 1755 C C . GLN A 1 214 ? -39.776 35.003 95.254 1.00 60.38 214 GLN A C 1
ATOM 1757 O O . GLN A 1 214 ? -39.459 36.113 95.688 1.00 60.38 214 GLN A O 1
ATOM 1762 N N . ARG A 1 215 ? -41.044 34.567 95.277 1.00 48.97 215 ARG A N 1
ATOM 1763 C CA . ARG A 1 215 ? -42.158 35.237 95.982 1.00 48.97 215 ARG A CA 1
ATOM 1764 C C . ARG A 1 215 ? -42.356 34.681 97.387 1.00 48.97 215 ARG A C 1
ATOM 1766 O O . ARG A 1 215 ? -42.739 35.490 98.262 1.00 48.97 215 ARG A O 1
#

Organism: Drosophila simulans (NCBI:txid7240)

Secondary structure (DSSP, 8-state):
-HHHHHHTTT-SEEEEEEETTSPPPHHHHHHHHHHHHHSSS-EEEEEEE-HHHHTTS-HHHHHHHHHHHHHHHHHIIIIIS---SSHHHHHTTEEE--HHHHHHHHTTS-SS--HHHHHHHHHHHHHHHHHHHHHHHHHIIIIIHHHHHHHHHHHHHHIIIIIHHHHHHHHHHHHHHHHHHHHHHHHHHHHHHHHHHHHHHHHHHHHHHHHHTT-